Protein AF-A0A9N9MEJ2-F1 (afdb_monomer)

InterPro domains:
  IPR007066 RNA polymerase Rpb1, domain 3 [PF04983] (18-63)
  IPR007083 RNA polymerase Rpb1, domain 4 [PF05000] (92-180)
  IPR015700 DNA-directed RNA polymerase III subunit RPC1 [PTHR48446] (14-188)
  IPR038120 RNA polymerase Rpb1, funnel domain superfam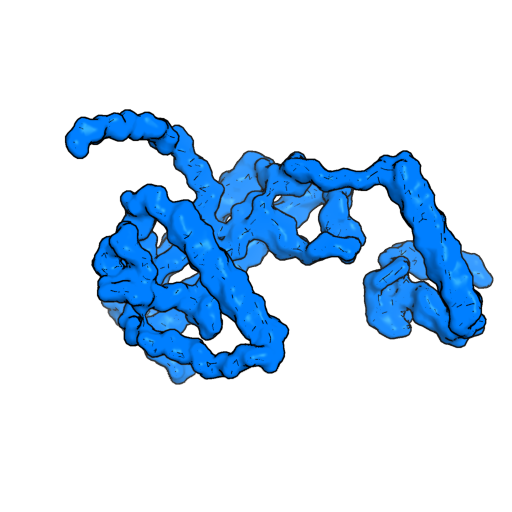ily [G3DSA:1.10.132.30] (62-190)
  IPR042102 RNA polymerase Rpb1, domain 3 superfamily [G3DSA:1.10.274.100] (9-61)

Structure (mmCIF, N/CA/C/O backbone):
data_AF-A0A9N9MEJ2-F1
#
_entry.id   AF-A0A9N9MEJ2-F1
#
loop_
_atom_site.group_PDB
_atom_site.id
_atom_site.type_symbol
_atom_site.label_atom_id
_atom_site.label_alt_id
_atom_site.label_comp_id
_atom_site.label_asym_id
_atom_site.label_entity_id
_atom_site.label_seq_id
_atom_site.pdbx_PDB_ins_code
_atom_site.Cartn_x
_atom_site.Cartn_y
_atom_site.Cartn_z
_atom_site.occupancy
_atom_site.B_iso_or_equiv
_atom_site.auth_seq_id
_atom_site.auth_comp_id
_atom_site.auth_asym_id
_atom_site.auth_atom_id
_atom_site.pdbx_PDB_model_num
ATOM 1 N N . MET A 1 1 ? 14.496 -15.509 -36.475 1.00 42.81 1 MET A N 1
ATOM 2 C CA . MET A 1 1 ? 14.982 -15.070 -35.145 1.00 42.81 1 MET A CA 1
ATOM 3 C C . MET A 1 1 ? 14.396 -13.714 -34.710 1.00 42.81 1 MET A C 1
ATOM 5 O O . MET A 1 1 ? 14.431 -13.419 -33.527 1.00 42.81 1 MET A O 1
ATOM 9 N N . SER A 1 2 ? 13.810 -12.916 -35.620 1.00 53.41 2 SER A N 1
ATOM 10 C CA . SER A 1 2 ? 13.256 -11.574 -35.350 1.00 53.41 2 SER A CA 1
ATOM 11 C C . SER A 1 2 ? 11.825 -11.532 -34.784 1.00 53.41 2 SER A C 1
ATOM 13 O O . SER A 1 2 ? 11.501 -10.578 -34.090 1.00 53.41 2 SER A O 1
ATOM 15 N N . GLY A 1 3 ? 10.979 -12.542 -35.033 1.00 55.47 3 GLY A N 1
ATOM 16 C CA . GLY A 1 3 ? 9.593 -12.560 -34.524 1.00 55.47 3 GLY A CA 1
ATOM 17 C C . GLY A 1 3 ? 9.514 -12.740 -33.006 1.00 55.47 3 GLY A C 1
ATOM 18 O O . GLY A 1 3 ? 8.971 -11.899 -32.305 1.00 55.47 3 GLY A O 1
ATOM 19 N N . TRP A 1 4 ? 10.187 -13.770 -32.487 1.00 59.66 4 TRP A N 1
ATOM 20 C CA . TRP A 1 4 ? 10.151 -14.113 -31.060 1.00 59.66 4 TRP A CA 1
ATOM 21 C C . TRP A 1 4 ? 10.693 -13.006 -30.141 1.00 59.66 4 TRP A C 1
ATOM 23 O O . TRP A 1 4 ? 10.179 -12.805 -29.050 1.00 59.66 4 TRP A O 1
ATOM 33 N N . ILE A 1 5 ? 11.706 -12.254 -30.586 1.00 61.66 5 ILE A N 1
ATOM 34 C CA . ILE A 1 5 ? 12.270 -11.136 -29.815 1.00 61.66 5 ILE A CA 1
ATOM 35 C C . ILE A 1 5 ? 11.277 -9.973 -29.719 1.00 61.66 5 ILE A C 1
ATOM 37 O O . ILE A 1 5 ? 11.103 -9.412 -28.640 1.00 61.66 5 ILE A O 1
ATOM 41 N N . ASN A 1 6 ? 10.610 -9.629 -30.823 1.00 57.12 6 ASN A N 1
ATOM 42 C CA . ASN A 1 6 ? 9.6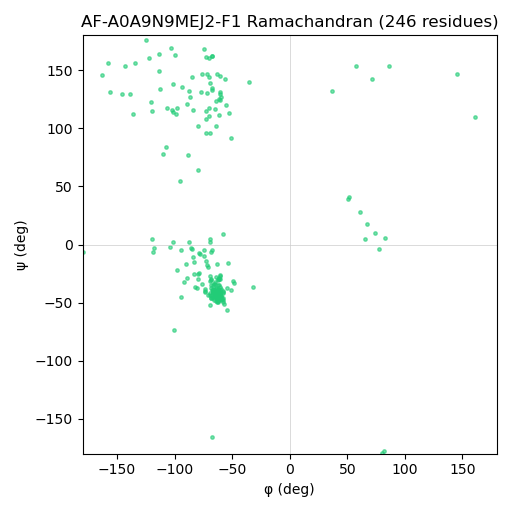28 -8.547 -30.836 1.00 57.12 6 ASN A CA 1
ATOM 43 C C . ASN A 1 6 ? 8.401 -8.897 -29.984 1.00 57.12 6 ASN A C 1
ATOM 45 O O . ASN A 1 6 ? 7.956 -8.063 -29.197 1.00 57.12 6 ASN A O 1
ATOM 49 N N . ASP A 1 7 ? 7.934 -10.145 -30.051 1.00 57.78 7 ASP A N 1
ATOM 50 C CA . ASP A 1 7 ? 6.836 -10.637 -29.212 1.00 57.78 7 ASP A CA 1
ATOM 51 C C . ASP A 1 7 ? 7.225 -10.667 -27.720 1.00 57.78 7 ASP A C 1
ATOM 53 O O . ASP A 1 7 ? 6.411 -10.376 -26.844 1.00 57.78 7 ASP A O 1
ATOM 57 N N . PHE A 1 8 ? 8.496 -10.950 -27.413 1.00 61.81 8 PHE A N 1
ATOM 58 C CA . PHE A 1 8 ? 9.018 -10.968 -26.045 1.00 61.81 8 PHE A CA 1
ATOM 59 C C . PHE A 1 8 ? 9.121 -9.563 -25.428 1.00 61.81 8 PHE A C 1
ATOM 61 O O . PHE A 1 8 ? 8.741 -9.363 -24.272 1.00 61.81 8 PHE A O 1
ATOM 68 N N . PHE A 1 9 ? 9.605 -8.569 -26.183 1.00 61.66 9 PHE A N 1
ATOM 69 C CA . PHE A 1 9 ? 9.626 -7.175 -25.721 1.00 61.66 9 PHE A CA 1
ATOM 70 C C . PHE A 1 9 ? 8.211 -6.592 -25.600 1.00 61.66 9 PHE A C 1
ATOM 72 O O . PHE A 1 9 ? 7.946 -5.854 -24.652 1.00 61.66 9 PHE A O 1
ATOM 79 N N . ALA A 1 10 ? 7.289 -6.976 -26.491 1.00 56.25 10 ALA A N 1
ATOM 80 C CA . ALA A 1 10 ? 5.878 -6.597 -26.408 1.00 56.25 10 ALA A CA 1
ATOM 81 C C . ALA A 1 10 ? 5.180 -7.164 -25.158 1.00 56.25 10 ALA A C 1
ATOM 83 O O . ALA A 1 10 ? 4.266 -6.539 -24.626 1.00 56.25 10 ALA A O 1
ATOM 84 N N . ALA A 1 11 ? 5.642 -8.308 -24.643 1.00 56.56 11 ALA A N 1
ATOM 85 C CA . ALA A 1 11 ? 5.116 -8.906 -23.421 1.00 56.56 11 ALA A CA 1
ATOM 86 C C . ALA A 1 11 ? 5.558 -8.185 -22.128 1.00 56.56 11 ALA A C 1
ATOM 88 O O . ALA A 1 11 ? 5.035 -8.510 -21.069 1.00 56.56 11 ALA A O 1
ATOM 89 N N . GLY A 1 12 ? 6.503 -7.235 -22.157 1.00 55.62 12 GLY A N 1
ATOM 90 C CA . GLY A 1 12 ? 6.836 -6.384 -20.998 1.00 55.62 12 GLY A CA 1
ATOM 91 C C . GLY A 1 12 ? 7.640 -7.038 -19.857 1.00 55.62 12 GLY A C 1
ATOM 92 O O . GLY A 1 12 ? 7.826 -6.424 -18.807 1.00 55.62 12 GLY A O 1
ATOM 93 N N . HIS A 1 13 ? 8.169 -8.253 -20.029 1.00 55.22 13 HIS A N 1
ATOM 94 C CA . HIS A 1 13 ? 8.846 -9.010 -18.960 1.00 55.22 13 HIS A CA 1
ATOM 95 C C . HIS A 1 13 ? 10.379 -8.833 -18.962 1.00 55.22 13 HIS A C 1
ATOM 97 O O . HIS A 1 13 ? 11.144 -9.797 -18.978 1.00 55.22 13 HIS A O 1
ATOM 103 N N . LEU A 1 14 ? 10.865 -7.586 -18.919 1.00 62.72 14 LEU A N 1
ATOM 104 C CA . LEU A 1 14 ? 12.312 -7.299 -18.902 1.00 62.72 14 LEU A CA 1
ATOM 105 C C . LEU A 1 14 ? 13.008 -7.575 -17.556 1.00 62.72 14 LEU A C 1
ATOM 107 O O . LEU A 1 14 ? 14.231 -7.485 -17.467 1.00 62.72 14 LEU A O 1
ATOM 111 N N . GLY A 1 15 ? 12.262 -7.949 -16.514 1.00 55.81 15 GLY A N 1
ATOM 112 C CA . GLY A 1 15 ? 12.864 -8.227 -15.206 1.00 55.81 15 GLY A CA 1
ATOM 113 C C . GLY A 1 15 ? 11.926 -8.654 -14.079 1.00 55.81 15 GLY A C 1
ATOM 114 O O . GLY A 1 15 ? 12.420 -9.043 -13.025 1.00 55.81 15 GLY A O 1
ATOM 115 N N . SER A 1 16 ? 10.605 -8.633 -14.276 1.00 55.72 16 SER A N 1
ATOM 116 C CA . SER A 1 16 ? 9.641 -9.130 -13.288 1.00 55.72 16 SER A CA 1
ATOM 117 C C . SER A 1 16 ? 9.061 -10.463 -13.752 1.00 55.72 16 SER A C 1
ATOM 119 O O . SER A 1 16 ? 8.448 -10.533 -14.813 1.00 55.72 16 SER A O 1
ATOM 121 N N . GLY A 1 17 ? 9.297 -11.530 -12.988 1.00 59.16 17 GLY A N 1
ATOM 122 C CA . GLY A 1 17 ? 8.785 -12.869 -13.282 1.00 59.16 17 GLY A CA 1
ATOM 123 C C . GLY A 1 17 ? 9.748 -13.983 -12.874 1.00 59.16 17 GLY A C 1
ATOM 124 O O . GLY A 1 17 ? 10.968 -13.828 -12.921 1.00 59.16 17 GLY A O 1
ATOM 125 N N . GLY A 1 18 ? 9.187 -15.119 -12.450 1.00 59.75 18 GLY A N 1
ATOM 126 C CA . GLY A 1 18 ? 9.946 -16.320 -12.093 1.00 59.75 18 GLY A CA 1
ATOM 127 C C . GLY A 1 18 ? 10.645 -16.986 -13.288 1.00 59.75 18 GLY A C 1
ATOM 128 O O . GLY A 1 18 ? 10.754 -16.430 -14.379 1.00 59.75 18 GLY A O 1
ATOM 129 N N . LYS A 1 19 ? 11.093 -18.232 -13.084 1.00 55.00 19 LYS A N 1
ATOM 130 C CA . LYS A 1 19 ? 11.990 -18.990 -13.982 1.00 55.00 19 LYS A CA 1
ATOM 131 C C . LYS A 1 19 ? 11.542 -19.115 -15.454 1.00 55.00 19 LYS A C 1
ATOM 133 O O . LYS A 1 19 ? 12.369 -19.479 -16.268 1.00 55.00 19 LYS A O 1
ATOM 138 N N . GLY A 1 20 ? 10.285 -18.847 -15.818 1.00 57.72 20 GLY A N 1
ATOM 139 C CA . GLY A 1 20 ? 9.781 -19.037 -17.189 1.00 57.72 20 GLY A CA 1
ATOM 140 C C . GLY A 1 20 ? 9.730 -17.789 -18.080 1.00 57.72 20 GLY A C 1
ATOM 141 O O . GLY A 1 20 ? 9.715 -17.937 -19.296 1.00 57.72 20 GLY A O 1
ATOM 142 N N . GLY A 1 21 ? 9.703 -16.579 -17.504 1.00 64.25 21 GLY A N 1
ATOM 143 C CA . GLY A 1 21 ? 9.415 -15.337 -18.247 1.00 64.25 21 GLY A CA 1
ATOM 144 C C . GLY A 1 21 ? 10.547 -14.309 -18.274 1.00 64.25 21 GLY A C 1
ATOM 145 O O . GLY A 1 21 ? 10.412 -13.270 -18.905 1.00 64.25 21 GLY A O 1
ATOM 146 N N . ASN A 1 22 ? 11.660 -14.569 -17.585 1.00 76.00 22 ASN A N 1
ATOM 147 C CA . ASN A 1 22 ? 12.771 -13.627 -17.498 1.00 76.00 22 ASN A CA 1
ATOM 148 C C . ASN A 1 22 ? 13.742 -13.804 -18.678 1.00 76.00 22 ASN A C 1
ATOM 150 O O . ASN A 1 22 ? 14.276 -14.895 -18.890 1.00 76.00 22 ASN A O 1
ATOM 154 N N . ILE A 1 23 ? 14.036 -12.718 -19.399 1.00 80.12 23 ILE A N 1
ATOM 155 C CA . ILE A 1 23 ? 14.988 -12.713 -20.520 1.00 80.12 23 ILE A CA 1
ATOM 156 C C . ILE A 1 23 ? 16.370 -13.251 -20.131 1.00 80.12 23 ILE A C 1
ATOM 158 O O . ILE A 1 23 ? 16.990 -13.995 -20.890 1.00 80.12 23 ILE A O 1
ATOM 162 N N . PHE A 1 24 ? 16.836 -12.948 -18.919 1.00 82.62 24 PHE A N 1
ATOM 163 C CA . PHE A 1 24 ? 18.131 -13.413 -18.429 1.00 82.62 24 PHE A CA 1
ATOM 164 C C . PHE A 1 24 ? 18.156 -14.920 -18.201 1.00 82.62 24 PHE A C 1
ATOM 166 O O . PHE A 1 24 ? 19.201 -15.541 -18.375 1.00 82.62 24 PHE A O 1
ATOM 173 N N . TYR A 1 25 ? 17.013 -15.526 -17.868 1.00 83.94 25 TYR A N 1
ATOM 174 C CA . TYR A 1 25 ? 16.919 -16.977 -17.758 1.00 83.94 25 TYR A CA 1
ATOM 175 C C . TYR A 1 25 ? 17.033 -17.650 -19.130 1.00 83.94 25 TYR A C 1
ATOM 177 O O . TYR A 1 25 ? 17.749 -18.640 -19.263 1.00 83.94 25 TYR A O 1
ATOM 185 N N . VAL A 1 26 ? 16.385 -17.096 -20.161 1.00 82.19 26 VAL A N 1
ATOM 186 C CA . VAL A 1 26 ? 16.466 -17.650 -21.522 1.00 82.19 26 VAL A CA 1
ATOM 187 C C . VAL A 1 26 ? 17.884 -17.531 -22.081 1.00 82.19 26 VAL A C 1
ATOM 189 O O . VAL A 1 26 ?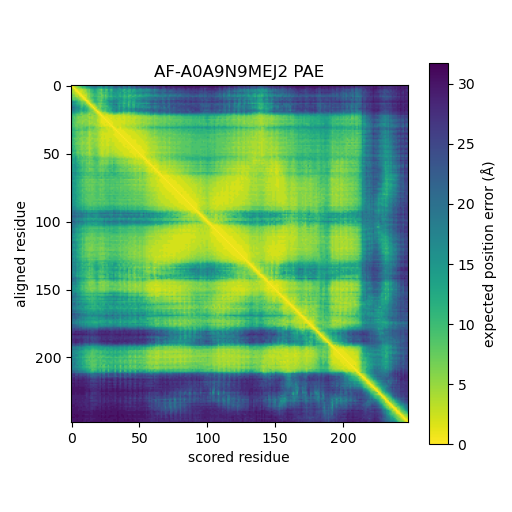 18.420 -18.508 -22.597 1.00 82.19 26 VAL A O 1
ATOM 192 N N . ILE A 1 27 ? 18.536 -16.377 -21.899 1.00 85.25 27 ILE A N 1
ATOM 193 C CA . ILE A 1 27 ? 19.930 -16.183 -22.329 1.00 85.25 27 ILE A CA 1
ATOM 194 C C . ILE A 1 27 ? 20.865 -17.160 -21.601 1.00 85.25 27 ILE A C 1
ATOM 196 O O . ILE A 1 27 ? 21.753 -17.742 -22.227 1.00 85.25 27 ILE A O 1
ATOM 200 N N . LEU A 1 28 ? 20.638 -17.396 -20.305 1.00 87.00 28 LEU A N 1
ATOM 201 C CA . LEU A 1 28 ? 21.423 -18.353 -19.527 1.00 87.00 28 LEU A CA 1
ATOM 202 C C . LEU A 1 28 ? 21.234 -19.794 -20.009 1.00 87.00 28 LEU A C 1
ATOM 204 O O . LEU A 1 28 ? 22.216 -20.532 -20.078 1.00 87.00 28 LEU A O 1
ATOM 208 N N . ARG A 1 29 ? 19.999 -20.182 -20.348 1.00 85.50 29 ARG A N 1
ATOM 209 C CA . ARG A 1 29 ? 19.666 -21.523 -20.846 1.00 85.50 29 ARG A CA 1
ATOM 210 C C . ARG A 1 29 ? 20.258 -21.787 -22.232 1.00 85.50 29 ARG A C 1
ATOM 212 O O . ARG A 1 29 ? 20.825 -22.854 -22.438 1.00 85.50 29 ARG A O 1
ATOM 219 N N . ASP A 1 30 ? 20.136 -20.831 -23.151 1.00 86.69 30 ASP A N 1
ATOM 220 C CA . ASP A 1 30 ? 20.428 -21.057 -24.573 1.00 86.69 30 ASP A CA 1
ATOM 221 C C . ASP A 1 30 ? 21.885 -20.714 -24.944 1.00 86.69 30 ASP A C 1
ATOM 223 O O . ASP A 1 30 ? 22.476 -21.368 -25.801 1.00 86.69 30 ASP A O 1
ATOM 227 N N . PHE A 1 31 ? 22.492 -19.718 -24.284 1.00 86.19 31 PHE A N 1
ATOM 228 C CA . PHE A 1 31 ? 23.836 -19.209 -24.611 1.00 86.19 31 PHE A CA 1
ATOM 229 C C . PHE A 1 31 ? 24.852 -19.357 -23.468 1.00 86.19 31 PHE A C 1
ATOM 231 O O . PHE A 1 31 ? 26.040 -19.088 -23.649 1.00 86.19 31 PHE A O 1
ATOM 238 N N . GLY A 1 32 ? 24.422 -19.795 -22.284 1.00 89.56 32 GLY A N 1
ATOM 239 C CA . GLY A 1 32 ? 25.299 -20.040 -21.142 1.00 89.56 32 GLY A CA 1
ATOM 240 C C . GLY A 1 32 ? 25.700 -18.789 -20.345 1.00 89.56 32 GLY A C 1
ATOM 241 O O . GLY A 1 32 ? 25.293 -17.651 -20.608 1.00 89.56 32 GLY A O 1
ATOM 242 N N . LYS A 1 33 ? 26.515 -19.012 -19.304 1.00 92.25 33 LYS A N 1
ATOM 243 C CA . LYS A 1 33 ? 26.823 -18.011 -18.262 1.00 92.25 33 LYS A CA 1
ATOM 244 C C . LYS A 1 33 ? 27.602 -16.789 -18.766 1.00 92.25 33 LYS A C 1
ATOM 246 O O . LYS A 1 33 ? 27.259 -15.664 -18.420 1.00 92.25 33 LYS A O 1
ATOM 251 N N . GLU A 1 34 ? 28.617 -16.992 -19.606 1.00 91.50 34 GLU A N 1
ATOM 252 C CA . GLU A 1 34 ? 29.535 -15.923 -20.032 1.00 91.50 34 GLU A CA 1
ATOM 253 C C . GLU A 1 34 ? 28.825 -14.874 -20.894 1.00 91.50 34 GLU A C 1
ATOM 255 O O . GLU A 1 34 ? 29.023 -13.666 -20.735 1.00 91.50 34 GLU A O 1
ATOM 260 N N . PHE A 1 35 ? 27.947 -15.332 -21.788 1.00 88.88 35 PHE A N 1
ATOM 261 C CA . PHE A 1 35 ? 27.121 -14.456 -22.613 1.00 88.88 35 PHE A CA 1
ATOM 262 C C . PHE A 1 35 ? 26.075 -13.717 -21.777 1.00 88.88 35 PHE A C 1
ATOM 264 O O . PHE A 1 35 ? 25.864 -12.523 -21.990 1.00 88.88 35 PHE A O 1
ATOM 271 N N . SER A 1 36 ? 25.498 -14.383 -20.774 1.00 88.94 36 SER A N 1
ATOM 272 C CA . SER A 1 36 ? 24.540 -13.774 -19.843 1.00 88.94 36 SER A CA 1
ATOM 273 C C . SER A 1 36 ? 25.159 -12.628 -19.042 1.00 88.94 36 SER A C 1
ATOM 275 O O . SER A 1 36 ? 24.587 -11.541 -18.989 1.00 88.94 36 SER A O 1
ATOM 277 N N . ILE A 1 37 ? 26.364 -12.824 -18.492 1.00 90.88 37 ILE A N 1
ATOM 278 C CA . ILE A 1 37 ? 27.090 -11.786 -17.740 1.00 90.88 37 ILE A CA 1
ATOM 279 C C . ILE A 1 37 ? 27.363 -10.570 -18.634 1.00 90.88 37 ILE A C 1
ATOM 281 O O . ILE A 1 37 ? 27.088 -9.432 -18.246 1.00 90.88 37 ILE A O 1
ATOM 285 N N . LYS A 1 38 ? 27.849 -10.796 -19.863 1.00 92.31 38 LYS A N 1
ATOM 286 C CA . LYS A 1 38 ? 28.103 -9.716 -20.830 1.00 92.31 38 LYS A CA 1
ATOM 287 C C . LYS A 1 38 ? 26.821 -8.972 -21.213 1.00 92.31 38 LYS A C 1
ATOM 289 O O . LYS A 1 38 ? 26.853 -7.747 -21.327 1.00 92.31 38 LYS A O 1
ATOM 294 N N . ALA A 1 39 ? 25.709 -9.682 -21.404 1.00 89.69 39 ALA A N 1
ATOM 295 C CA . ALA A 1 39 ? 24.413 -9.087 -21.725 1.00 89.69 39 ALA A CA 1
ATOM 296 C C . ALA A 1 39 ? 23.874 -8.228 -20.568 1.00 89.69 39 ALA A C 1
ATOM 298 O O . ALA A 1 39 ? 23.520 -7.071 -20.790 1.00 89.69 39 ALA A O 1
ATOM 299 N N . MET A 1 40 ? 23.900 -8.746 -19.333 1.00 89.38 40 MET A N 1
ATOM 300 C CA . MET A 1 40 ? 23.518 -8.002 -18.125 1.00 89.38 40 MET A CA 1
ATOM 301 C C . MET A 1 40 ? 24.356 -6.733 -17.951 1.00 89.38 40 MET A C 1
ATOM 303 O O . MET A 1 40 ? 23.812 -5.659 -17.706 1.00 89.38 40 MET A O 1
ATOM 307 N N . TRP A 1 41 ? 25.676 -6.835 -18.128 1.00 93.19 41 TRP A N 1
ATOM 308 C CA . TRP A 1 41 ? 26.583 -5.698 -17.979 1.00 93.19 41 TRP A CA 1
ATOM 309 C C . TRP A 1 41 ? 26.340 -4.608 -19.028 1.00 93.19 41 TRP A C 1
ATOM 311 O O . TRP A 1 41 ? 26.317 -3.420 -18.704 1.00 93.19 41 TRP A O 1
ATOM 321 N N . ARG A 1 42 ? 26.115 -4.998 -20.290 1.00 92.56 42 ARG A N 1
ATOM 322 C CA . ARG A 1 42 ? 25.772 -4.057 -21.368 1.00 92.56 42 ARG A CA 1
ATOM 323 C C . ARG A 1 42 ? 24.440 -3.366 -21.108 1.00 92.56 42 ARG A C 1
ATOM 325 O O . ARG A 1 42 ? 24.370 -2.150 -21.269 1.00 92.56 42 ARG A O 1
ATOM 332 N N . LEU A 1 43 ? 23.423 -4.115 -20.676 1.00 90.00 43 LEU A N 1
ATOM 333 C CA . LEU A 1 43 ? 22.122 -3.541 -20.349 1.00 90.00 43 LEU A CA 1
ATOM 334 C C . LEU A 1 43 ? 22.240 -2.548 -19.192 1.00 90.00 43 LEU A C 1
ATOM 336 O O . LEU A 1 43 ? 21.790 -1.423 -19.341 1.00 90.00 43 LEU A O 1
ATOM 340 N N . ALA A 1 44 ? 22.914 -2.916 -18.098 1.00 91.06 44 ALA A N 1
ATOM 341 C CA . ALA A 1 44 ? 23.095 -2.038 -16.942 1.00 91.06 44 ALA A CA 1
ATOM 342 C C . ALA A 1 44 ? 23.791 -0.715 -17.308 1.00 91.06 44 ALA A C 1
ATOM 344 O O . ALA A 1 44 ? 23.388 0.355 -16.850 1.00 91.06 44 ALA A O 1
ATOM 345 N N . ARG A 1 45 ? 24.815 -0.764 -18.174 1.00 94.06 45 ARG A N 1
ATOM 346 C CA . ARG A 1 45 ? 25.494 0.445 -18.671 1.00 94.06 45 ARG A CA 1
ATOM 347 C C . ARG A 1 45 ? 24.589 1.293 -19.557 1.00 94.06 45 ARG A C 1
ATOM 349 O O . ARG A 1 45 ? 24.578 2.512 -19.406 1.00 94.06 45 ARG A O 1
ATOM 356 N N . LEU A 1 46 ? 23.835 0.661 -20.457 1.00 93.56 46 LEU A N 1
ATOM 357 C CA . LEU A 1 46 ? 22.885 1.349 -21.327 1.00 93.56 46 LEU A CA 1
ATOM 358 C C . LEU A 1 46 ? 21.787 2.034 -20.507 1.00 93.56 46 LEU A C 1
ATOM 360 O O . LEU A 1 46 ? 21.551 3.224 -20.691 1.00 93.56 46 LEU A O 1
ATOM 364 N N . THR A 1 47 ? 21.162 1.317 -19.570 1.00 89.31 47 THR A N 1
ATOM 365 C CA . THR A 1 47 ? 20.100 1.859 -18.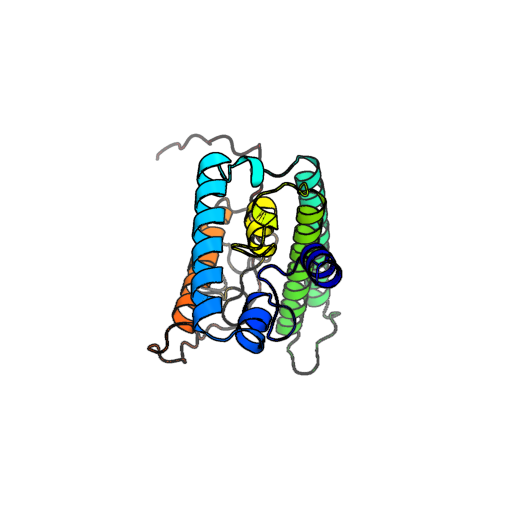713 1.00 89.31 47 THR A CA 1
ATOM 366 C C . THR A 1 47 ? 20.623 2.969 -17.812 1.00 89.31 47 THR A C 1
ATOM 368 O O . THR A 1 47 ? 19.955 3.985 -17.669 1.00 89.31 47 THR A O 1
ATOM 371 N N . SER A 1 48 ? 21.830 2.823 -17.250 1.00 91.69 48 SER A N 1
ATOM 372 C CA . SER A 1 48 ? 22.453 3.878 -16.444 1.00 91.69 48 SER A CA 1
ATOM 373 C C . SER A 1 48 ? 22.727 5.129 -17.277 1.00 91.69 48 SER A C 1
ATOM 375 O O . SER A 1 48 ? 22.404 6.227 -16.838 1.00 91.69 48 SER A O 1
ATOM 377 N N . SER A 1 49 ? 23.286 4.980 -18.483 1.00 94.50 49 SER A N 1
ATOM 378 C CA . SER A 1 49 ? 23.546 6.119 -19.371 1.00 94.50 49 SER A CA 1
ATOM 379 C C . SER A 1 49 ? 22.254 6.791 -19.831 1.00 94.50 49 SER A C 1
ATOM 381 O O .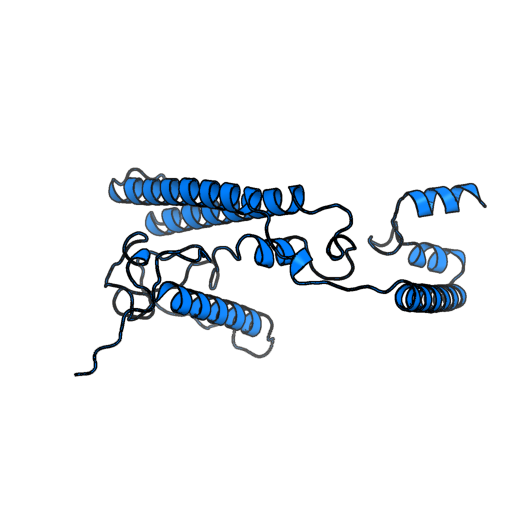 SER A 1 49 ? 22.205 8.014 -19.913 1.00 94.50 49 SER A O 1
ATOM 383 N N . TYR A 1 50 ? 21.211 6.011 -20.120 1.00 92.88 50 TYR A N 1
ATOM 384 C CA . TYR A 1 50 ? 19.899 6.538 -20.481 1.00 92.88 50 TYR A CA 1
ATOM 385 C C . TYR A 1 50 ? 19.285 7.328 -19.322 1.00 92.88 50 TYR A C 1
ATOM 387 O O . TYR A 1 50 ? 18.905 8.478 -19.505 1.00 92.88 50 TYR A O 1
ATOM 395 N N . LEU A 1 51 ? 19.276 6.760 -18.112 1.00 89.69 51 LEU A N 1
ATOM 396 C CA . LEU A 1 51 ? 18.718 7.411 -16.926 1.00 89.69 51 LEU A CA 1
ATOM 397 C C . LEU A 1 51 ? 19.457 8.709 -16.572 1.00 89.69 51 LEU A C 1
ATOM 399 O O . LEU A 1 51 ? 18.821 9.689 -16.195 1.00 89.69 51 LEU A O 1
ATOM 403 N N . MET A 1 52 ? 20.784 8.734 -16.735 1.00 93.31 52 MET A N 1
ATOM 404 C CA . MET A 1 52 ? 21.592 9.943 -16.542 1.00 93.31 52 MET A CA 1
ATOM 405 C C . MET A 1 52 ? 21.243 11.050 -17.544 1.00 93.31 52 MET A C 1
ATOM 407 O O . MET A 1 52 ? 21.244 12.216 -17.167 1.00 93.31 52 MET A O 1
ATOM 411 N N . ASN A 1 53 ? 20.938 10.696 -18.796 1.00 93.94 53 ASN A N 1
ATOM 412 C CA . ASN A 1 53 ? 20.598 11.665 -19.841 1.00 93.94 53 ASN A CA 1
ATOM 413 C C . ASN A 1 53 ? 19.139 12.135 -19.764 1.00 93.94 53 ASN A C 1
ATOM 415 O O . ASN A 1 53 ? 18.857 13.297 -20.036 1.00 93.94 53 ASN A O 1
ATOM 419 N N . SER A 1 54 ? 18.209 11.241 -19.423 1.00 88.81 54 SER A N 1
ATOM 420 C CA . SER A 1 54 ? 16.780 11.559 -19.321 1.00 88.81 54 SER A CA 1
ATOM 421 C C . SER A 1 54 ? 16.420 12.261 -18.012 1.00 88.81 54 SER A C 1
ATOM 423 O O . SER A 1 54 ? 15.487 13.057 -17.996 1.00 88.81 54 SER A O 1
ATOM 425 N N . GLY A 1 55 ? 17.156 11.985 -16.931 1.00 87.00 55 GLY A N 1
ATOM 426 C CA . GLY A 1 55 ? 16.812 12.434 -15.587 1.00 87.00 55 GLY A CA 1
ATOM 427 C C . GLY A 1 55 ? 15.600 11.684 -15.023 1.00 87.00 55 GLY A C 1
ATOM 428 O O . GLY A 1 55 ? 14.648 11.357 -15.728 1.00 87.00 55 GLY A O 1
ATOM 429 N N . PHE A 1 56 ? 15.631 11.385 -13.727 1.00 84.88 56 PHE A N 1
ATOM 430 C CA . PHE A 1 56 ? 14.500 10.794 -13.017 1.00 84.88 56 PHE A CA 1
ATOM 431 C C . PHE A 1 56 ? 14.468 11.333 -11.594 1.00 84.88 56 PHE A C 1
ATOM 433 O O . PHE A 1 56 ? 15.482 11.333 -10.897 1.00 84.88 56 PHE A O 1
ATOM 440 N N . SER A 1 57 ? 13.302 11.813 -11.184 1.00 86.12 57 SER A N 1
ATOM 441 C CA . SER A 1 57 ? 13.072 12.452 -9.896 1.00 86.12 57 SER A CA 1
ATOM 442 C C . SER A 1 57 ? 11.689 12.064 -9.389 1.00 86.12 57 SER A C 1
ATOM 444 O O . SER A 1 57 ? 10.801 11.744 -10.182 1.00 86.12 57 SER A O 1
ATOM 446 N N . ILE A 1 58 ? 11.534 12.081 -8.068 1.00 85.25 58 ILE A N 1
ATOM 447 C CA . ILE A 1 58 ? 10.243 11.996 -7.394 1.00 85.25 58 ILE A CA 1
ATOM 448 C C . ILE A 1 58 ? 10.109 13.266 -6.564 1.00 85.25 58 ILE A C 1
ATOM 450 O O . ILE A 1 58 ? 10.982 13.574 -5.746 1.00 85.25 58 ILE A O 1
ATOM 454 N N . GLY A 1 59 ? 9.043 14.016 -6.810 1.00 85.56 59 GLY A N 1
ATOM 455 C CA . GLY A 1 59 ? 8.735 15.255 -6.111 1.00 85.56 59 GLY A CA 1
ATOM 456 C C . GLY A 1 59 ? 7.636 15.076 -5.071 1.00 85.56 59 GLY A C 1
ATOM 457 O O . GLY A 1 59 ? 6.917 14.082 -5.051 1.00 85.56 59 GLY A O 1
ATOM 458 N N . ILE A 1 60 ? 7.445 16.100 -4.236 1.00 86.56 60 ILE A N 1
ATOM 459 C CA . ILE A 1 60 ? 6.284 16.169 -3.336 1.00 86.56 60 ILE A CA 1
ATOM 460 C C . ILE A 1 60 ? 4.957 16.170 -4.114 1.00 86.56 60 ILE A C 1
ATOM 462 O O . ILE A 1 60 ? 3.964 15.629 -3.639 1.00 86.56 60 ILE A O 1
ATOM 466 N N . GLY A 1 61 ? 4.958 16.712 -5.339 1.00 84.38 61 GLY A N 1
ATOM 467 C CA . GLY A 1 61 ? 3.795 16.720 -6.229 1.00 84.38 61 GLY A CA 1
ATOM 468 C C . GLY A 1 61 ? 3.311 15.322 -6.624 1.00 84.38 61 GLY A C 1
ATOM 469 O O . GLY A 1 61 ? 2.112 15.139 -6.786 1.00 84.38 61 GLY A O 1
ATOM 470 N N . ASP A 1 62 ? 4.201 14.324 -6.674 1.00 83.75 62 ASP A N 1
ATOM 471 C CA . ASP A 1 62 ? 3.833 12.931 -6.984 1.00 83.75 62 ASP A CA 1
ATOM 472 C C . ASP A 1 62 ? 3.082 12.251 -5.822 1.00 83.75 62 ASP A C 1
ATOM 474 O O . ASP A 1 62 ? 2.492 11.183 -5.984 1.00 83.75 62 ASP A O 1
ATOM 478 N N . VAL A 1 63 ? 3.121 12.867 -4.635 1.00 83.81 63 VAL A N 1
ATOM 479 C CA . VAL A 1 63 ? 2.545 12.359 -3.380 1.00 83.81 63 VAL A CA 1
ATOM 480 C C . VAL A 1 63 ? 1.483 13.318 -2.821 1.00 83.81 63 VAL A C 1
ATOM 482 O O . VAL A 1 63 ? 0.959 13.122 -1.727 1.00 83.81 63 VAL A O 1
ATOM 485 N N . THR A 1 64 ? 1.149 14.383 -3.546 1.00 86.56 64 THR A N 1
ATOM 486 C CA . THR A 1 64 ? 0.136 15.340 -3.096 1.00 86.56 64 THR A CA 1
ATOM 487 C C . THR A 1 64 ? -1.240 14.881 -3.591 1.00 86.56 64 THR A C 1
ATOM 489 O O . THR A 1 64 ? -1.415 14.731 -4.800 1.00 86.56 64 THR A O 1
ATOM 492 N N . PRO A 1 65 ? -2.222 14.637 -2.701 1.00 85.06 65 PRO A N 1
ATOM 493 C CA . PRO A 1 65 ? -3.559 14.220 -3.113 1.00 85.06 65 PRO A CA 1
ATOM 494 C C . PRO A 1 65 ? -4.312 15.362 -3.806 1.00 85.06 65 PRO A C 1
ATOM 496 O O . PRO A 1 65 ? -4.217 16.517 -3.388 1.00 85.06 65 PRO A O 1
ATOM 499 N N . GLY A 1 66 ? -5.116 15.037 -4.821 1.00 87.38 66 GLY A N 1
ATOM 500 C CA . GLY A 1 66 ? -6.080 15.977 -5.389 1.00 87.38 66 GLY A CA 1
ATOM 501 C C . GLY A 1 66 ? -7.246 16.253 -4.433 1.00 87.38 66 GLY A C 1
ATOM 502 O O . GLY A 1 66 ? -7.540 15.473 -3.524 1.00 87.38 66 GLY A O 1
ATOM 503 N N . GLU A 1 67 ? -7.955 17.365 -4.641 1.00 89.12 67 GLU A N 1
ATOM 504 C CA . GLU A 1 67 ? -9.096 17.745 -3.790 1.00 89.12 67 GLU A CA 1
ATOM 505 C C . GLU A 1 67 ? -10.225 16.703 -3.814 1.00 89.12 67 GLU A C 1
ATOM 507 O O . GLU A 1 67 ? -10.857 16.434 -2.788 1.00 89.12 67 GLU A O 1
ATOM 512 N N . GLU A 1 68 ? -10.466 16.084 -4.971 1.00 88.88 68 GLU A N 1
ATOM 513 C CA . GLU A 1 68 ? -11.478 15.037 -5.124 1.00 88.88 68 GLU A CA 1
ATOM 514 C C . GLU A 1 68 ? -11.114 13.777 -4.327 1.00 88.88 68 GLU A C 1
ATOM 516 O O . GLU A 1 68 ? -11.982 13.210 -3.651 1.00 88.88 68 GLU A O 1
ATOM 521 N N . LEU A 1 69 ? -9.829 13.396 -4.293 1.00 87.88 69 LEU A N 1
ATOM 522 C CA . LEU A 1 69 ? -9.349 12.309 -3.440 1.00 87.88 69 LEU A CA 1
ATOM 523 C C . LEU A 1 69 ? -9.622 12.594 -1.970 1.00 87.88 69 LEU A C 1
ATOM 525 O O . LEU A 1 69 ? -10.092 11.718 -1.244 1.00 87.88 69 LEU A O 1
ATOM 529 N N . VAL A 1 70 ? -9.337 13.821 -1.527 1.00 88.88 70 VAL A N 1
ATOM 530 C CA . VAL A 1 70 ? -9.521 14.236 -0.133 1.00 88.88 70 VAL A CA 1
ATOM 531 C C . VAL A 1 70 ? -10.998 14.173 0.253 1.00 88.88 70 VAL A C 1
ATOM 533 O O . VAL A 1 70 ? -11.333 13.598 1.292 1.00 88.88 70 VAL A O 1
ATOM 536 N N . LYS A 1 71 ? -11.901 14.677 -0.599 1.00 90.81 71 LYS A N 1
ATOM 537 C CA . LYS A 1 71 ? -13.355 14.582 -0.379 1.00 90.81 71 LYS A CA 1
ATOM 538 C C . LYS A 1 71 ? -13.810 13.127 -0.298 1.00 90.81 71 LYS A C 1
ATOM 540 O O . LYS A 1 71 ? -14.509 12.748 0.645 1.00 90.81 71 LYS A O 1
ATOM 545 N N . ARG A 1 72 ? -13.374 12.290 -1.244 1.00 89.12 72 ARG A N 1
ATOM 546 C CA . ARG A 1 72 ? -13.726 10.865 -1.286 1.00 89.12 72 ARG A CA 1
ATOM 547 C C . ARG A 1 72 ? -13.188 10.107 -0.074 1.00 89.12 72 ARG A C 1
ATOM 549 O O . ARG A 1 72 ? -13.918 9.309 0.513 1.00 89.12 72 ARG A O 1
ATOM 556 N N . LYS A 1 73 ? -11.953 10.392 0.346 1.00 87.19 73 LYS A N 1
ATOM 557 C CA . LYS A 1 73 ? -11.346 9.866 1.575 1.00 87.19 73 LYS A CA 1
ATOM 558 C C . LYS A 1 73 ? -12.193 10.227 2.793 1.00 87.19 73 LYS A C 1
ATOM 560 O O . LYS A 1 73 ? -12.535 9.346 3.574 1.00 87.19 73 LYS A O 1
ATOM 565 N N . ASN A 1 74 ? -12.554 11.499 2.949 1.00 87.25 74 ASN A N 1
ATOM 566 C CA . ASN A 1 74 ? -13.324 11.966 4.104 1.00 87.25 74 ASN A CA 1
ATOM 567 C C . ASN A 1 74 ? -14.726 11.336 4.151 1.00 87.25 74 ASN A C 1
ATOM 569 O O . ASN A 1 74 ? -15.193 10.952 5.225 1.00 87.25 74 ASN A O 1
ATOM 573 N N . ALA A 1 75 ? -15.370 11.144 2.995 1.00 90.81 75 ALA A N 1
ATOM 574 C CA . ALA A 1 75 ? -16.636 10.420 2.904 1.00 90.81 75 ALA A CA 1
ATOM 575 C C . ALA A 1 75 ? -16.493 8.944 3.329 1.00 90.81 75 ALA A C 1
ATOM 577 O O . ALA A 1 75 ? -17.287 8.460 4.135 1.00 90.81 75 ALA A O 1
ATOM 578 N N . LEU A 1 76 ? -15.451 8.250 2.850 1.00 88.44 76 LEU A N 1
ATOM 579 C CA . LEU A 1 76 ? -15.155 6.861 3.229 1.00 88.44 76 LEU A CA 1
ATOM 580 C C . LEU A 1 76 ? -14.875 6.713 4.730 1.00 88.44 76 LEU A C 1
ATOM 582 O O . LEU A 1 76 ? -15.372 5.779 5.358 1.00 88.44 76 LEU A O 1
ATOM 586 N N . LEU A 1 77 ? -14.102 7.634 5.310 1.00 84.50 77 LEU A N 1
ATOM 587 C CA . LEU A 1 77 ? -13.811 7.640 6.744 1.00 84.50 77 LEU A CA 1
ATOM 588 C C . LEU A 1 77 ? -15.080 7.872 7.566 1.00 84.50 77 LEU A C 1
ATOM 590 O O . LEU A 1 77 ? -15.307 7.168 8.547 1.00 84.50 77 LEU A O 1
ATOM 594 N N . THR A 1 78 ? -15.928 8.814 7.152 1.00 86.75 78 THR A N 1
ATOM 595 C CA . THR A 1 78 ? -17.182 9.121 7.854 1.00 86.75 78 THR A CA 1
ATOM 596 C C . THR A 1 78 ? -18.126 7.915 7.875 1.00 86.75 78 THR A C 1
ATOM 598 O O . THR A 1 78 ? -18.598 7.543 8.949 1.00 86.75 78 THR A O 1
ATOM 601 N N . ASP A 1 79 ? -18.343 7.255 6.731 1.00 89.38 79 ASP A N 1
ATOM 602 C CA . ASP A 1 79 ? -19.139 6.015 6.641 1.00 89.38 79 ASP A CA 1
ATOM 603 C C . ASP A 1 79 ? -18.536 4.892 7.505 1.00 89.38 79 ASP A C 1
ATOM 605 O O . ASP A 1 79 ? -19.224 4.225 8.281 1.00 89.38 79 ASP A O 1
ATOM 609 N N . GLY A 1 80 ? -17.215 4.728 7.436 1.00 86.25 80 GLY A N 1
ATOM 610 C CA . GLY A 1 80 ? -16.487 3.738 8.217 1.00 86.25 80 GLY A CA 1
ATOM 611 C C . GLY A 1 80 ? -16.624 3.916 9.730 1.00 86.25 80 GLY A C 1
ATOM 612 O O . GLY A 1 80 ? -16.876 2.952 10.460 1.00 86.25 80 GLY A O 1
ATOM 613 N N . TYR A 1 81 ? -16.503 5.154 10.214 1.00 83.38 81 TYR A N 1
ATOM 614 C CA . TYR A 1 81 ? -16.690 5.473 11.628 1.00 83.38 81 TYR A CA 1
ATOM 615 C C . TYR A 1 81 ? -18.130 5.241 12.087 1.00 83.38 81 TYR A C 1
ATOM 617 O O . TYR A 1 81 ? -18.324 4.696 13.174 1.00 83.38 81 TYR A O 1
ATOM 625 N N . GLN A 1 82 ? -19.127 5.578 11.263 1.00 87.12 82 GLN A N 1
ATOM 626 C CA . GLN A 1 82 ? -20.536 5.315 11.576 1.00 87.12 82 GLN A CA 1
ATOM 627 C C . GLN A 1 82 ? -20.812 3.814 11.738 1.00 87.12 82 GLN A C 1
ATOM 629 O O . GLN A 1 82 ? -21.460 3.405 12.702 1.00 87.12 82 GLN A O 1
ATOM 634 N N . LYS A 1 83 ? -20.257 2.967 10.864 1.00 87.75 83 LYS A N 1
ATOM 635 C CA . LYS A 1 83 ? -20.370 1.503 10.996 1.00 87.75 83 LYS A CA 1
ATOM 636 C C . LYS A 1 83 ? -19.695 0.975 12.255 1.00 87.75 83 LYS A C 1
ATOM 638 O O . LYS A 1 83 ? -20.257 0.131 12.947 1.00 87.75 83 LYS A O 1
ATOM 643 N N . CYS A 1 84 ? -18.508 1.485 12.582 1.00 84.88 84 CYS A N 1
ATOM 644 C CA . CYS A 1 84 ? -17.810 1.095 13.806 1.00 84.88 84 CYS A CA 1
ATOM 645 C C . CYS A 1 84 ? -18.618 1.470 15.060 1.00 84.88 84 CYS A C 1
ATOM 647 O O . CYS A 1 84 ? -18.725 0.660 15.979 1.00 84.88 84 CYS A O 1
ATOM 649 N N . GLN A 1 85 ? -19.228 2.659 15.083 1.00 84.75 85 GLN A N 1
ATOM 650 C CA . GLN A 1 85 ? -20.133 3.078 16.158 1.00 84.75 85 GLN A CA 1
ATOM 651 C C . GLN A 1 85 ? -21.366 2.173 16.252 1.00 84.75 85 GLN A C 1
ATOM 653 O O . GLN A 1 85 ? -21.779 1.811 17.355 1.00 84.75 85 GLN A O 1
ATOM 658 N N . GLU A 1 86 ? -21.924 1.754 15.117 1.00 88.38 86 GLU A N 1
ATOM 659 C CA . GLU A 1 86 ? -23.047 0.821 15.097 1.00 88.38 86 GLU A CA 1
ATOM 660 C C . GLU A 1 86 ? -22.673 -0.544 15.690 1.00 88.38 86 GLU A C 1
ATOM 662 O O . GLU A 1 86 ? -23.417 -1.068 16.519 1.00 88.38 86 GLU A O 1
ATOM 667 N N . TYR A 1 87 ? -21.501 -1.094 15.356 1.00 86.25 87 TYR A N 1
ATOM 668 C CA . TYR A 1 87 ? -21.026 -2.343 15.962 1.00 86.25 87 TYR A CA 1
ATOM 669 C C . TYR A 1 87 ? -20.827 -2.216 17.476 1.00 86.25 87 TYR A C 1
ATOM 671 O O . TYR A 1 87 ? -21.236 -3.104 18.222 1.00 86.25 87 TYR A O 1
ATOM 679 N N . ILE A 1 88 ? -20.278 -1.093 17.948 1.00 85.06 88 ILE A N 1
ATOM 680 C CA . ILE A 1 88 ? -20.147 -0.814 19.387 1.00 85.06 88 ILE A CA 1
ATOM 681 C C . ILE A 1 88 ? -21.532 -0.783 20.053 1.00 85.06 88 ILE A C 1
ATOM 683 O O . ILE A 1 88 ? -21.737 -1.394 21.104 1.00 85.06 88 ILE A O 1
ATOM 687 N N . ARG A 1 89 ? -22.516 -0.133 19.419 1.00 86.88 89 ARG A N 1
ATOM 688 C CA . ARG A 1 89 ? -23.898 -0.071 19.914 1.00 86.88 89 ARG A CA 1
ATOM 689 C C . ARG A 1 89 ? -24.559 -1.452 19.961 1.00 86.88 89 ARG A C 1
ATOM 691 O O . ARG A 1 89 ? -25.270 -1.753 20.918 1.00 86.88 89 ARG A O 1
ATOM 698 N N . GLN A 1 90 ? -24.325 -2.298 18.960 1.00 87.19 90 GLN A N 1
ATOM 699 C CA . GLN A 1 90 ? -24.854 -3.665 18.913 1.00 87.19 90 GLN A CA 1
ATOM 700 C C . GLN A 1 90 ? -24.257 -4.558 20.003 1.00 87.19 90 GLN A C 1
ATOM 702 O O . GLN A 1 90 ? -24.996 -5.333 20.616 1.00 87.19 90 GLN A O 1
ATOM 707 N N . THR A 1 91 ? -22.963 -4.410 20.296 1.00 83.44 91 THR A N 1
ATOM 708 C CA . THR A 1 91 ? -22.310 -5.098 21.419 1.00 83.44 91 THR A CA 1
ATOM 709 C C . THR A 1 91 ? -22.880 -4.644 22.755 1.00 83.44 91 THR A C 1
ATOM 711 O O . THR A 1 91 ? -23.223 -5.485 23.580 1.00 83.44 91 THR A O 1
ATOM 714 N N . ALA A 1 92 ? -23.085 -3.335 22.944 1.00 83.56 92 ALA A N 1
ATOM 715 C CA . ALA A 1 92 ? -23.704 -2.800 24.159 1.00 83.56 92 ALA A CA 1
ATOM 716 C C . ALA A 1 92 ? -25.143 -3.313 24.372 1.00 83.56 92 ALA A C 1
ATOM 718 O O . ALA A 1 92 ? -25.589 -3.461 25.506 1.00 83.56 92 ALA A O 1
ATOM 719 N N . GLN A 1 93 ? -25.866 -3.616 23.288 1.00 88.00 93 GLN A N 1
ATOM 720 C CA . GLN A 1 93 ? -27.198 -4.234 23.326 1.00 88.00 93 GLN A CA 1
ATOM 721 C C . GLN A 1 93 ? -27.167 -5.772 23.412 1.00 88.00 93 GLN A C 1
ATOM 723 O O . GLN A 1 93 ? -28.231 -6.387 23.453 1.00 88.00 93 GLN A O 1
ATOM 728 N N . GLY A 1 94 ? -25.987 -6.402 23.387 1.00 82.06 94 GLY A N 1
ATOM 729 C CA . GLY A 1 94 ? -25.831 -7.861 23.392 1.00 82.06 94 GLY A CA 1
ATOM 730 C C . GLY A 1 94 ? -26.338 -8.566 22.127 1.00 82.06 94 GLY A C 1
ATOM 731 O O . GLY A 1 94 ? -26.590 -9.766 22.160 1.00 82.06 94 GLY A O 1
ATOM 732 N N . LYS A 1 95 ? -26.523 -7.840 21.015 1.00 84.12 95 LYS A N 1
ATOM 733 C CA . LYS A 1 95 ? -27.083 -8.371 19.754 1.00 84.12 95 LYS A CA 1
ATOM 734 C C . LYS A 1 95 ? -26.023 -8.829 18.749 1.00 84.12 95 LYS A C 1
ATOM 736 O O . LYS A 1 95 ? -26.378 -9.335 17.684 1.00 84.12 95 LYS A O 1
ATOM 741 N N . LEU A 1 96 ? -24.742 -8.617 19.047 1.00 80.38 96 LEU A N 1
ATOM 742 C CA . LEU A 1 96 ? -23.653 -8.964 18.140 1.00 80.38 96 LEU A CA 1
ATOM 743 C C . LEU A 1 96 ? -23.477 -10.489 18.064 1.00 80.38 96 LEU A C 1
ATOM 745 O O . LEU A 1 96 ? -23.380 -11.164 19.086 1.00 80.38 96 LEU A O 1
ATOM 749 N N . GLN A 1 97 ? -23.408 -11.026 16.846 1.00 78.50 97 GLN A N 1
ATOM 750 C CA . GLN A 1 97 ? -23.141 -12.446 16.618 1.00 78.50 97 GLN A CA 1
ATOM 751 C C . GLN A 1 97 ? -21.672 -12.756 16.920 1.00 78.50 97 GLN A C 1
ATOM 753 O O . GLN A 1 97 ? -20.778 -12.262 16.231 1.00 78.50 97 GLN A O 1
ATOM 758 N N . CYS A 1 98 ? -21.427 -13.572 17.946 1.00 79.62 98 CYS A N 1
ATOM 759 C CA . CYS A 1 98 ? -20.084 -14.008 18.318 1.00 79.62 98 CYS A CA 1
ATOM 760 C C . CYS A 1 98 ? -19.503 -14.962 17.267 1.00 79.62 98 CYS A C 1
ATOM 762 O O . CYS A 1 98 ? -20.190 -15.864 16.783 1.00 79.62 98 CYS A O 1
ATOM 764 N N . GLN A 1 99 ? -18.220 -14.802 16.945 1.00 81.12 99 GLN A N 1
ATOM 765 C CA . GLN A 1 99 ? -17.505 -15.787 16.136 1.00 81.12 99 GLN A CA 1
ATOM 766 C C . GLN A 1 99 ? -17.252 -17.061 16.960 1.00 81.12 99 GLN A C 1
ATOM 768 O O . GLN A 1 99 ? -17.056 -16.980 18.177 1.00 81.12 99 GLN A O 1
ATOM 773 N N . PRO A 1 100 ? -17.260 -18.251 16.331 1.00 79.81 100 PRO A N 1
ATOM 774 C CA . PRO A 1 100 ? -17.079 -19.508 17.047 1.00 79.81 100 PRO A CA 1
ATOM 775 C C . PRO A 1 100 ? -15.710 -19.544 17.736 1.00 79.81 100 PRO A C 1
ATOM 777 O O . PRO A 1 100 ? -14.679 -19.370 17.093 1.00 79.81 100 PRO A O 1
ATOM 780 N N . GLY A 1 101 ? -15.707 -19.784 19.049 1.00 80.69 101 GLY A N 1
ATOM 781 C CA . GLY A 1 101 ? -14.482 -19.866 19.850 1.00 80.69 101 GLY A CA 1
ATOM 782 C C . GLY A 1 101 ? -13.903 -18.522 20.311 1.00 80.69 101 GLY A C 1
ATOM 783 O O . GLY A 1 101 ? -12.842 -18.524 20.929 1.00 80.69 101 GLY A O 1
ATOM 784 N N . CYS A 1 102 ? -14.584 -17.398 20.062 1.00 79.69 102 CYS A N 1
ATOM 785 C CA . CYS A 1 102 ? -14.176 -16.073 20.535 1.00 79.69 102 CYS A CA 1
ATOM 786 C C . CYS A 1 102 ? -15.165 -15.505 21.559 1.00 79.69 102 CYS A C 1
ATOM 788 O O . CYS A 1 102 ? -16.371 -15.754 21.494 1.00 79.69 102 CYS A O 1
ATOM 790 N N . SER A 1 103 ? -14.660 -14.689 22.486 1.00 85.12 103 SER A N 1
ATOM 791 C CA . SER A 1 103 ? -15.519 -13.866 23.345 1.00 85.12 103 SER A CA 1
ATOM 792 C C . SER A 1 103 ? -16.249 -12.780 22.534 1.00 85.12 103 SER A C 1
ATOM 794 O O . SER A 1 103 ? -15.857 -12.445 21.410 1.00 85.12 103 SER A O 1
ATOM 796 N N . ALA A 1 104 ? -17.320 -12.209 23.096 1.00 81.25 104 ALA A N 1
ATOM 797 C CA . ALA A 1 104 ? -18.065 -11.122 22.451 1.00 81.25 104 ALA A CA 1
ATOM 798 C C . ALA A 1 104 ? -17.174 -9.892 22.180 1.00 81.25 104 ALA A C 1
ATOM 800 O O . ALA A 1 104 ? -17.260 -9.281 21.116 1.00 81.25 104 ALA A O 1
ATOM 801 N N . GLU A 1 105 ? -16.263 -9.584 23.107 1.00 77.81 105 GLU A N 1
ATOM 802 C CA . GLU A 1 105 ? -15.300 -8.480 23.001 1.00 77.81 105 GLU A CA 1
ATOM 803 C C . GLU A 1 105 ? -14.251 -8.739 21.910 1.00 77.81 105 GLU A C 1
ATOM 805 O O . GLU A 1 105 ? -13.990 -7.879 21.069 1.00 77.81 105 GLU A O 1
ATOM 810 N N . GLU A 1 106 ? -13.680 -9.946 21.864 1.00 81.69 106 GLU A N 1
ATOM 811 C CA . GLU A 1 106 ? -12.725 -10.321 20.814 1.00 81.69 106 GLU A CA 1
ATOM 812 C C . GLU A 1 106 ? -13.383 -10.354 19.433 1.00 81.69 106 GLU A C 1
ATOM 814 O O . GLU A 1 106 ? -12.756 -9.983 18.440 1.00 81.69 106 GLU A O 1
ATOM 819 N N . THR A 1 107 ? -14.659 -10.743 19.369 1.00 85.00 107 THR A N 1
ATOM 820 C CA . THR A 1 107 ? -15.432 -10.697 18.127 1.00 85.00 107 THR A CA 1
ATOM 821 C C . THR A 1 107 ? -15.627 -9.258 17.648 1.00 85.00 107 THR A C 1
ATOM 823 O O . THR A 1 107 ? -15.425 -8.985 16.464 1.00 85.00 107 THR A O 1
ATOM 826 N N . LEU A 1 108 ? -15.974 -8.329 18.547 1.00 84.25 108 LEU A N 1
ATOM 827 C CA . LEU A 1 108 ? -16.102 -6.909 18.213 1.00 84.25 108 LEU A CA 1
ATOM 828 C C . LEU A 1 108 ? -14.786 -6.351 17.653 1.00 84.25 108 LEU A C 1
ATOM 830 O O . LEU A 1 108 ? -14.788 -5.718 16.597 1.00 84.25 108 LEU A O 1
ATOM 834 N N . GLU A 1 109 ? -13.659 -6.621 18.316 1.00 80.50 109 GLU A N 1
ATOM 835 C CA . GLU A 1 109 ? -12.347 -6.153 17.852 1.00 80.50 109 GLU A CA 1
ATOM 836 C C . GLU A 1 109 ? -11.972 -6.738 16.487 1.00 80.50 109 GLU A C 1
ATOM 838 O O . GLU A 1 109 ? -11.474 -6.013 15.625 1.00 80.50 109 GLU A O 1
ATOM 843 N N . ALA A 1 110 ? -12.253 -8.022 16.247 1.00 84.06 110 ALA A N 1
ATOM 844 C CA . ALA A 1 110 ? -12.006 -8.650 14.952 1.00 84.06 110 ALA A CA 1
ATOM 845 C C . ALA A 1 110 ? -12.842 -8.009 13.828 1.00 84.06 110 ALA A C 1
ATOM 847 O O . ALA A 1 110 ? -12.331 -7.780 12.729 1.00 84.06 110 ALA A O 1
ATOM 848 N N . ILE A 1 111 ? -14.111 -7.686 14.100 1.00 87.06 111 ILE A N 1
ATOM 849 C CA . ILE A 1 111 ? -15.004 -7.027 13.136 1.00 87.06 111 ILE A CA 1
ATOM 850 C C . ILE A 1 111 ? -14.528 -5.602 12.840 1.00 87.06 111 ILE A C 1
ATOM 852 O O . ILE A 1 111 ? -14.423 -5.232 11.670 1.00 87.06 111 ILE A O 1
ATOM 856 N N . ILE A 1 112 ? -14.179 -4.821 13.867 1.00 85.56 112 ILE A N 1
ATOM 857 C CA . ILE A 1 112 ? -13.663 -3.455 13.691 1.00 85.56 112 ILE A CA 1
ATOM 858 C C . ILE A 1 112 ? -12.351 -3.477 12.900 1.00 85.56 112 ILE A C 1
ATOM 860 O O . ILE A 1 112 ? -12.196 -2.722 11.944 1.00 85.56 112 ILE A O 1
ATOM 864 N N . LEU A 1 113 ? -11.413 -4.364 13.244 1.00 83.50 113 LEU A N 1
ATOM 865 C CA . LEU A 1 113 ? -10.151 -4.518 12.514 1.00 83.50 113 LEU A CA 1
ATOM 866 C C . LEU A 1 113 ? -10.371 -4.845 11.035 1.00 83.50 113 LEU A C 1
ATOM 868 O O . LEU A 1 113 ? -9.685 -4.295 10.168 1.00 83.50 113 LEU A O 1
ATOM 872 N N . LYS A 1 114 ? -11.338 -5.719 10.745 1.00 87.38 114 LYS A N 1
ATOM 873 C CA . LYS A 1 114 ? -11.715 -6.063 9.376 1.00 87.38 114 LYS A CA 1
ATOM 874 C C . LYS A 1 114 ? -12.288 -4.854 8.636 1.00 87.38 114 LYS A C 1
ATOM 876 O O . LYS A 1 114 ? -11.825 -4.566 7.537 1.00 87.38 114 LYS A O 1
ATOM 881 N N . GLU A 1 115 ? -13.229 -4.125 9.233 1.00 88.06 115 GLU A N 1
ATOM 882 C CA . GLU A 1 115 ? -13.835 -2.945 8.600 1.00 88.06 115 GLU A CA 1
ATOM 883 C C . GLU A 1 115 ? -12.791 -1.849 8.331 1.00 88.06 115 GLU A C 1
ATOM 885 O O . GLU A 1 115 ? -12.719 -1.318 7.226 1.00 88.06 115 GLU A O 1
ATOM 890 N N . LEU A 1 116 ? -11.902 -1.573 9.293 1.00 85.69 116 LEU A N 1
ATOM 891 C CA . LEU A 1 116 ? -10.802 -0.615 9.127 1.00 85.69 116 LEU A CA 1
ATOM 892 C C . LEU A 1 116 ? -9.822 -1.027 8.019 1.00 85.69 116 LEU A C 1
ATOM 894 O O . LEU A 1 116 ? -9.309 -0.170 7.296 1.00 85.69 116 LEU A O 1
ATOM 898 N N . SER A 1 117 ? -9.585 -2.330 7.853 1.00 87.75 117 SER A N 1
ATOM 899 C CA . SER A 1 117 ? -8.760 -2.854 6.758 1.00 87.75 117 SER A CA 1
ATOM 900 C C . SER A 1 117 ? -9.435 -2.655 5.397 1.00 87.75 117 SER A C 1
ATOM 902 O O . SER A 1 117 ? -8.771 -2.260 4.442 1.00 87.75 117 SER A O 1
ATOM 904 N N . VAL A 1 118 ? -10.757 -2.844 5.318 1.00 89.94 118 VAL A N 1
ATOM 905 C CA . VAL A 1 118 ? -11.546 -2.602 4.097 1.00 89.94 118 VAL A CA 1
ATOM 906 C C . VAL A 1 118 ? -11.568 -1.118 3.730 1.00 89.94 118 VAL A C 1
ATOM 908 O O . VAL A 1 118 ? -11.438 -0.774 2.557 1.00 89.94 118 VAL A O 1
ATOM 911 N N . ILE A 1 119 ? -11.711 -0.222 4.711 1.00 88.31 119 ILE A N 1
ATOM 912 C CA . ILE A 1 119 ? -11.677 1.231 4.477 1.00 88.31 119 ILE A CA 1
ATOM 913 C C . ILE A 1 119 ? -10.333 1.642 3.877 1.00 88.31 119 ILE A C 1
ATOM 915 O O . ILE A 1 119 ? -10.306 2.369 2.884 1.00 88.31 119 ILE A O 1
ATOM 919 N N . ARG A 1 120 ? -9.229 1.134 4.439 1.00 88.62 120 ARG A N 1
ATOM 920 C CA . ARG A 1 120 ? -7.885 1.353 3.901 1.00 88.62 120 ARG A CA 1
ATOM 921 C C . ARG A 1 120 ? -7.772 0.852 2.463 1.00 88.62 120 ARG A C 1
ATOM 923 O O . ARG A 1 120 ? -7.342 1.609 1.607 1.00 88.62 120 ARG A O 1
ATOM 930 N N . GLU A 1 121 ? -8.200 -0.375 2.178 1.00 90.19 121 GLU A N 1
ATOM 931 C CA . GLU A 1 121 ? -8.113 -0.937 0.824 1.00 90.19 121 GLU A CA 1
ATOM 932 C C . GLU A 1 121 ? -8.920 -0.117 -0.198 1.00 90.19 121 GLU A C 1
ATOM 934 O O . GLU A 1 121 ? -8.458 0.135 -1.309 1.00 90.19 121 GLU A O 1
ATOM 939 N N . ARG A 1 122 ? -10.105 0.375 0.181 1.00 90.38 122 ARG A N 1
ATOM 940 C CA . ARG A 1 122 ? -10.908 1.266 -0.674 1.00 90.38 122 ARG A CA 1
ATOM 941 C C . ARG A 1 122 ? -10.238 2.619 -0.898 1.00 90.38 122 ARG A C 1
ATOM 943 O O . ARG A 1 122 ? -10.317 3.153 -2.004 1.00 90.38 122 ARG A O 1
ATOM 950 N N . ALA A 1 123 ? -9.599 3.173 0.132 1.00 88.19 123 ALA A N 1
ATOM 951 C CA . ALA A 1 123 ? -8.814 4.396 0.009 1.00 88.19 123 ALA A CA 1
ATOM 952 C C . ALA A 1 123 ? -7.605 4.178 -0.915 1.00 88.19 123 ALA A C 1
ATOM 954 O O . ALA A 1 123 ? -7.364 5.000 -1.796 1.00 88.19 123 ALA A O 1
ATOM 955 N N . ASP A 1 124 ? -6.920 3.038 -0.790 1.00 87.94 124 ASP A N 1
ATOM 956 C CA . ASP A 1 124 ? -5.801 2.644 -1.650 1.00 87.94 124 ASP A CA 1
ATOM 957 C C . ASP A 1 124 ? -6.244 2.537 -3.119 1.00 87.94 124 ASP A C 1
ATOM 959 O O . ASP A 1 124 ? -5.604 3.099 -4.006 1.00 87.94 124 ASP A O 1
ATOM 963 N N . GLN A 1 125 ? -7.380 1.886 -3.385 1.00 88.81 125 GLN A N 1
ATOM 964 C CA . GLN A 1 125 ? -7.943 1.764 -4.735 1.00 88.81 125 GLN A CA 1
ATOM 965 C C . GLN A 1 125 ? -8.340 3.119 -5.333 1.00 88.81 125 GLN A C 1
ATOM 967 O O . GLN A 1 125 ? -8.091 3.363 -6.513 1.00 88.81 125 GLN A O 1
ATOM 972 N N . ALA A 1 126 ? -8.935 4.011 -4.533 1.00 88.88 126 ALA A N 1
ATOM 973 C CA . ALA A 1 126 ? -9.250 5.367 -4.976 1.00 88.88 126 ALA A CA 1
ATOM 974 C C . ALA A 1 126 ? -7.976 6.151 -5.330 1.00 88.88 126 ALA A C 1
ATOM 976 O O . ALA A 1 126 ? -7.946 6.840 -6.344 1.00 88.88 126 ALA A O 1
ATOM 977 N N . CYS A 1 127 ? -6.918 5.976 -4.538 1.00 86.94 127 CYS A N 1
ATOM 978 C CA . CYS A 1 127 ? -5.618 6.599 -4.748 1.00 86.94 127 CYS A CA 1
ATOM 979 C C . CYS A 1 127 ? -4.962 6.134 -6.060 1.00 86.94 127 CYS A C 1
ATOM 981 O O . CYS A 1 127 ? -4.502 6.948 -6.857 1.00 86.94 127 CYS A O 1
ATOM 983 N N . VAL A 1 128 ? -4.979 4.824 -6.328 1.00 85.19 128 VAL A N 1
ATOM 984 C CA . VAL A 1 128 ? -4.426 4.243 -7.564 1.00 85.19 128 VAL A CA 1
ATOM 985 C C . VAL A 1 128 ? -5.221 4.664 -8.802 1.00 85.19 128 VAL A C 1
ATOM 987 O O . VAL A 1 128 ? -4.627 4.857 -9.857 1.00 85.19 128 VAL A O 1
ATOM 990 N N . ALA A 1 129 ? -6.542 4.819 -8.685 1.00 85.56 129 ALA A N 1
ATOM 991 C CA . ALA A 1 129 ? -7.385 5.260 -9.796 1.00 85.56 129 ALA A CA 1
ATOM 992 C C . ALA A 1 129 ? -7.146 6.728 -10.193 1.00 85.56 129 ALA A C 1
ATOM 994 O O . ALA A 1 129 ? -7.387 7.093 -11.341 1.00 85.56 129 ALA A O 1
ATOM 995 N N . GLU A 1 130 ? -6.700 7.560 -9.253 1.00 85.00 130 GLU A N 1
ATOM 996 C CA . GLU A 1 130 ? -6.425 8.980 -9.489 1.00 85.00 130 GLU A CA 1
ATOM 997 C C . GLU A 1 130 ? -4.990 9.235 -9.962 1.00 85.00 130 GLU A C 1
ATOM 999 O O . GLU A 1 130 ? -4.732 10.180 -10.709 1.00 85.00 130 GLU A O 1
ATOM 1004 N N . LEU A 1 131 ? -4.049 8.372 -9.569 1.00 82.31 131 LEU A N 1
ATOM 1005 C CA . LEU A 1 131 ? -2.659 8.487 -9.987 1.00 82.31 131 LEU A CA 1
ATOM 1006 C C . LEU A 1 131 ? -2.525 8.310 -11.509 1.00 82.31 131 LEU A C 1
ATOM 1008 O O . LEU A 1 131 ? -2.872 7.275 -12.077 1.00 82.31 131 LEU A O 1
ATOM 1012 N N . HIS A 1 132 ? -1.940 9.304 -12.178 1.00 78.44 132 HIS A N 1
ATOM 1013 C CA . HIS A 1 132 ? -1.639 9.229 -13.607 1.00 78.44 132 HIS A CA 1
ATOM 1014 C C . HIS A 1 132 ? -0.672 8.073 -13.931 1.00 78.44 132 HIS A C 1
ATOM 1016 O O . HIS A 1 132 ? 0.273 7.814 -13.182 1.00 78.44 132 HIS A O 1
ATOM 1022 N N . SER A 1 133 ? -0.832 7.424 -15.087 1.00 75.00 133 SER A N 1
ATOM 1023 C CA . SER A 1 133 ? -0.008 6.273 -15.502 1.00 75.00 133 SER A CA 1
ATOM 1024 C C . SER A 1 133 ? 1.482 6.592 -15.690 1.00 75.00 133 SER A C 1
ATOM 1026 O O . SER A 1 133 ? 2.309 5.687 -15.743 1.00 75.00 133 SER A O 1
ATOM 1028 N N . THR A 1 134 ? 1.832 7.874 -15.800 1.00 75.00 134 THR A N 1
ATOM 1029 C CA . THR A 1 134 ? 3.221 8.358 -15.935 1.00 75.00 134 THR A CA 1
ATOM 1030 C C . THR A 1 134 ? 3.928 8.517 -14.587 1.00 75.00 134 THR A C 1
ATOM 1032 O O . THR A 1 134 ? 5.112 8.839 -14.558 1.00 75.00 134 THR A O 1
ATOM 1035 N N . ASN A 1 135 ? 3.240 8.300 -13.462 1.00 74.81 135 ASN A N 1
ATOM 1036 C CA . ASN A 1 135 ? 3.858 8.444 -12.150 1.00 74.81 135 ASN A CA 1
ATOM 1037 C C . ASN A 1 135 ? 5.044 7.486 -11.975 1.00 74.81 135 ASN A C 1
ATOM 1039 O O . ASN A 1 135 ? 4.934 6.271 -12.154 1.00 74.81 135 ASN A O 1
ATOM 1043 N N . SER A 1 136 ? 6.170 8.050 -11.542 1.00 70.25 136 SER A N 1
ATOM 1044 C CA . SER A 1 136 ? 7.459 7.388 -11.313 1.00 70.25 136 SER A CA 1
ATOM 1045 C C . SER A 1 136 ? 7.369 6.105 -10.471 1.00 70.25 136 SER A C 1
ATOM 1047 O O . SER A 1 136 ? 8.126 5.149 -10.675 1.00 70.25 136 SER A O 1
ATOM 1049 N N . HIS A 1 137 ? 6.409 6.052 -9.547 1.00 68.06 137 HIS A N 1
ATOM 1050 C CA . HIS A 1 137 ? 6.179 4.928 -8.639 1.00 68.06 137 HIS A CA 1
ATOM 1051 C C . HIS A 1 137 ? 5.596 3.672 -9.303 1.00 68.06 137 HIS A C 1
ATOM 1053 O O . HIS A 1 137 ? 5.709 2.580 -8.748 1.00 68.06 137 HIS A O 1
ATOM 1059 N N . LEU A 1 138 ? 5.024 3.795 -10.502 1.00 69.25 138 LEU A N 1
ATOM 1060 C CA . LEU A 1 138 ? 4.445 2.674 -11.249 1.00 69.25 138 LEU A CA 1
ATOM 1061 C C . LEU A 1 138 ? 5.507 1.803 -11.938 1.00 69.25 138 LEU A C 1
ATOM 1063 O O . LEU A 1 138 ? 5.202 0.721 -12.430 1.00 69.25 138 LEU A O 1
ATOM 1067 N N . SER A 1 139 ? 6.771 2.241 -11.928 1.00 67.81 139 SER A N 1
ATOM 1068 C CA . SER A 1 139 ? 7.902 1.556 -12.569 1.00 67.81 139 SER A CA 1
ATOM 1069 C C . SER A 1 139 ? 8.302 0.221 -11.919 1.00 67.81 139 SER A C 1
ATOM 1071 O O . SER A 1 139 ? 9.178 -0.468 -12.438 1.00 67.81 139 SER A O 1
ATOM 1073 N N . GLY A 1 140 ? 7.705 -0.160 -10.781 1.00 70.31 140 GLY A N 1
ATOM 1074 C CA . GLY A 1 140 ? 7.929 -1.458 -10.124 1.00 70.31 140 GLY A CA 1
ATOM 1075 C C . GLY A 1 140 ? 9.349 -1.687 -9.583 1.00 70.31 140 GLY A C 1
ATOM 1076 O O . GLY A 1 140 ? 9.650 -2.772 -9.094 1.00 70.31 140 GLY A O 1
ATOM 1077 N N . SER A 1 141 ? 10.224 -0.677 -9.653 1.00 69.69 141 SER A N 1
ATOM 1078 C CA . SER A 1 141 ? 11.632 -0.761 -9.241 1.00 69.69 141 SER A CA 1
ATOM 1079 C C . SER A 1 141 ? 11.802 -0.795 -7.716 1.00 69.69 141 SER A C 1
ATOM 1081 O O . SER A 1 141 ? 12.651 -1.518 -7.190 1.00 69.69 141 SER A O 1
ATOM 1083 N N . LYS A 1 142 ? 10.985 -0.032 -6.974 1.00 71.62 142 LYS A N 1
ATOM 1084 C CA . LYS A 1 142 ? 11.055 0.032 -5.510 1.00 71.62 142 LYS A CA 1
ATOM 1085 C C . LYS A 1 142 ? 9.731 0.474 -4.893 1.00 71.62 142 LYS A C 1
ATOM 1087 O O . LYS A 1 142 ? 9.194 1.517 -5.247 1.00 71.62 142 LYS A O 1
ATOM 1092 N N . GLY A 1 143 ? 9.294 -0.276 -3.884 1.00 71.56 143 GLY A N 1
ATOM 1093 C CA . GLY A 1 143 ? 8.044 -0.023 -3.172 1.00 71.56 143 GLY A CA 1
ATOM 1094 C C . GLY A 1 143 ? 6.845 -0.675 -3.855 1.00 71.56 143 GLY A C 1
ATOM 1095 O O . GLY A 1 143 ? 6.860 -0.955 -5.049 1.00 71.56 143 GLY A O 1
ATOM 1096 N N . SER A 1 144 ? 5.822 -0.970 -3.065 1.00 81.94 144 SER A N 1
ATOM 1097 C CA . SER A 1 144 ? 4.525 -1.432 -3.550 1.00 81.94 144 SER A CA 1
ATOM 1098 C C . SER A 1 144 ? 3.538 -0.268 -3.573 1.00 81.94 144 SER A C 1
ATOM 1100 O O . SER A 1 144 ? 3.739 0.738 -2.892 1.00 81.94 144 SER A O 1
ATOM 1102 N N . PHE A 1 145 ? 2.438 -0.432 -4.311 1.00 81.25 145 PHE A N 1
ATOM 1103 C CA . PHE A 1 145 ? 1.321 0.522 -4.343 1.00 81.25 145 PHE A CA 1
ATOM 1104 C C . PHE A 1 145 ? 0.854 0.943 -2.947 1.00 81.25 145 PHE A C 1
ATOM 1106 O O . PHE A 1 145 ? 0.515 2.101 -2.733 1.00 81.25 145 PHE A O 1
ATOM 1113 N N . ILE A 1 146 ? 0.938 0.019 -1.988 1.00 84.75 146 ILE A N 1
ATOM 1114 C CA . ILE A 1 146 ? 0.563 0.248 -0.596 1.00 84.75 146 ILE A CA 1
ATOM 1115 C C . ILE A 1 146 ? 1.413 1.323 0.090 1.00 84.75 146 ILE A C 1
ATOM 1117 O O . ILE A 1 146 ? 0.929 2.020 0.967 1.00 84.75 146 ILE A O 1
ATOM 1121 N N . ASN A 1 147 ? 2.680 1.480 -0.299 1.00 85.81 147 ASN A N 1
ATOM 1122 C CA . ASN A 1 147 ? 3.557 2.470 0.317 1.00 85.81 147 ASN A CA 1
ATOM 1123 C C . ASN A 1 147 ? 3.169 3.873 -0.153 1.00 85.81 147 ASN A C 1
ATOM 1125 O O . ASN A 1 147 ? 3.141 4.806 0.638 1.00 85.81 147 ASN A O 1
ATOM 1129 N N . VAL A 1 148 ? 2.847 4.003 -1.442 1.00 84.12 148 VAL A N 1
ATOM 1130 C CA . VAL A 1 148 ? 2.420 5.271 -2.040 1.00 84.12 148 VAL A CA 1
ATOM 1131 C C . VAL A 1 148 ? 1.050 5.664 -1.500 1.00 84.12 148 VAL A C 1
ATOM 1133 O O . VAL A 1 148 ? 0.866 6.790 -1.053 1.00 84.12 148 VAL A O 1
ATOM 1136 N N . SER A 1 149 ? 0.105 4.726 -1.446 1.00 85.31 149 SER A N 1
ATOM 1137 C CA . SER A 1 149 ? -1.229 5.004 -0.917 1.00 85.31 149 SER A CA 1
ATOM 1138 C C . SER A 1 149 ? -1.217 5.356 0.574 1.00 85.31 149 SER A C 1
ATOM 1140 O O . SER A 1 149 ? -1.987 6.210 1.003 1.00 85.31 149 SER A O 1
ATOM 1142 N N . GLN A 1 150 ? -0.298 4.790 1.363 1.00 86.00 150 GLN A N 1
ATOM 1143 C CA . GLN A 1 150 ? -0.105 5.189 2.759 1.00 86.00 150 GLN A CA 1
ATOM 1144 C C . GLN A 1 150 ? 0.466 6.602 2.912 1.00 86.00 150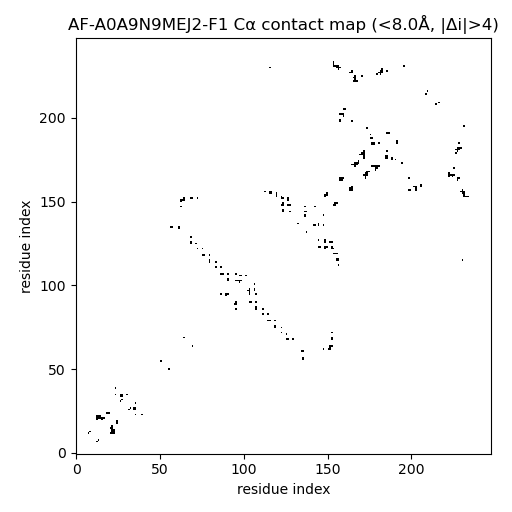 GLN A C 1
ATOM 1146 O O . GLN A 1 150 ? 0.152 7.266 3.898 1.00 86.00 150 GLN A O 1
ATOM 1151 N N . MET A 1 151 ? 1.276 7.059 1.952 1.00 86.81 151 MET A N 1
ATOM 1152 C CA . MET A 1 151 ? 1.811 8.423 1.933 1.00 86.81 151 MET A CA 1
ATOM 1153 C C . MET A 1 151 ? 0.766 9.455 1.479 1.00 86.81 151 MET A C 1
ATOM 1155 O O . MET A 1 151 ? 0.781 10.572 1.984 1.00 86.81 151 MET A O 1
ATOM 1159 N N . ILE A 1 152 ? -0.139 9.088 0.562 1.00 85.88 152 ILE A N 1
ATOM 1160 C CA . ILE A 1 152 ? -1.125 10.008 -0.037 1.00 85.88 152 ILE A CA 1
ATOM 1161 C C . ILE A 1 152 ? -2.477 9.990 0.699 1.00 85.88 152 ILE A C 1
ATOM 1163 O O . ILE A 1 152 ? -3.076 11.039 0.928 1.00 85.88 152 ILE A O 1
ATOM 1167 N N . ALA A 1 153 ? -2.999 8.806 1.037 1.00 85.12 153 ALA A N 1
ATOM 1168 C CA . ALA A 1 153 ? -4.357 8.630 1.551 1.00 85.12 153 ALA A CA 1
ATOM 1169 C C . ALA A 1 153 ? -4.393 8.471 3.078 1.00 85.12 153 ALA A C 1
ATOM 1171 O O . ALA A 1 153 ? -4.840 9.375 3.786 1.00 85.12 153 ALA A O 1
ATOM 1172 N N . CYS A 1 154 ? -3.975 7.311 3.598 1.00 82.75 154 CYS A N 1
ATOM 1173 C CA . CYS A 1 154 ? -3.907 7.061 5.039 1.00 82.75 154 CYS A CA 1
ATOM 1174 C C . CYS A 1 154 ? -3.035 5.844 5.378 1.00 82.75 154 CYS A C 1
ATOM 1176 O O . CYS A 1 154 ? -3.056 4.829 4.684 1.00 82.75 154 CYS A O 1
ATOM 1178 N N . VAL A 1 155 ? -2.339 5.896 6.516 1.00 80.62 155 VAL A N 1
ATOM 1179 C CA . VAL A 1 155 ? -1.495 4.790 7.009 1.00 80.62 155 VAL A CA 1
ATOM 1180 C C . VAL A 1 155 ? -2.332 3.578 7.461 1.00 80.62 155 VAL A C 1
ATOM 1182 O O . VAL A 1 155 ? -1.905 2.427 7.312 1.00 80.62 155 VAL A O 1
ATOM 1185 N N . GLY A 1 156 ? -3.546 3.832 7.963 1.00 78.25 156 GLY A N 1
ATOM 1186 C CA . GLY A 1 156 ? -4.474 2.824 8.480 1.00 78.25 156 GLY A CA 1
ATOM 1187 C C . GLY A 1 156 ? -4.185 2.393 9.924 1.00 78.25 156 GLY A C 1
ATOM 1188 O O . GLY A 1 156 ? -3.286 2.906 10.590 1.00 78.25 156 GLY A O 1
ATOM 1189 N N . GLN A 1 157 ? -4.978 1.445 10.429 1.00 75.75 157 GLN A N 1
ATOM 1190 C CA . GLN A 1 157 ? -4.820 0.903 11.782 1.00 75.75 157 GLN A CA 1
ATOM 1191 C C . GLN A 1 157 ? -3.517 0.100 11.910 1.00 75.75 157 GLN A C 1
ATOM 1193 O O . GLN A 1 157 ? -3.245 -0.790 11.106 1.00 75.75 157 GLN A O 1
ATOM 1198 N N . GLN A 1 158 ? -2.758 0.359 12.976 1.00 78.88 158 GLN A N 1
ATOM 1199 C CA . GLN A 1 158 ? -1.606 -0.457 13.363 1.00 78.88 158 GLN A CA 1
ATOM 1200 C C . GLN A 1 158 ? -2.026 -1.521 14.382 1.00 78.88 158 GLN A C 1
ATOM 1202 O O . GLN A 1 158 ? -2.759 -1.225 15.333 1.00 78.88 158 GLN A O 1
ATOM 1207 N N . ALA A 1 159 ? -1.559 -2.753 14.180 1.00 73.75 159 ALA A N 1
ATOM 1208 C CA . ALA A 1 159 ? -1.791 -3.876 15.081 1.00 73.75 159 ALA A CA 1
ATOM 1209 C C . ALA A 1 159 ? -0.476 -4.303 15.750 1.00 73.75 159 ALA A C 1
ATOM 1211 O O . ALA A 1 159 ? 0.544 -4.479 15.088 1.00 73.75 159 ALA A O 1
ATOM 1212 N N . LEU A 1 160 ? -0.520 -4.507 17.065 1.00 72.69 160 LEU A N 1
ATOM 1213 C CA . LEU A 1 160 ? 0.553 -5.077 17.870 1.00 72.69 160 LEU A CA 1
ATOM 1214 C C . LEU A 1 160 ? 0.204 -6.538 18.164 1.00 72.69 160 LEU A C 1
ATOM 1216 O O . LEU A 1 160 ? -0.788 -6.826 18.831 1.00 72.69 160 LEU A O 1
ATOM 1220 N N . ASN A 1 161 ? 1.012 -7.472 17.659 1.00 72.50 161 ASN A N 1
ATOM 1221 C CA . ASN A 1 161 ? 0.809 -8.913 17.857 1.00 72.50 161 ASN A CA 1
ATOM 1222 C C . ASN A 1 161 ? -0.618 -9.399 17.497 1.00 72.50 161 ASN A C 1
ATOM 1224 O O . ASN A 1 161 ? -1.233 -10.174 18.226 1.00 72.50 161 ASN A O 1
ATOM 1228 N N . GLY A 1 162 ? -1.180 -8.881 16.398 1.00 71.75 162 GLY A N 1
ATOM 1229 C CA . GLY A 1 162 ? -2.524 -9.231 15.919 1.00 71.75 162 GLY A CA 1
ATOM 1230 C C . GLY A 1 162 ? -3.686 -8.578 16.677 1.00 71.75 162 GLY A C 1
ATOM 1231 O O . GLY A 1 162 ? -4.831 -8.729 16.264 1.00 71.75 162 GLY A O 1
ATOM 1232 N N . LYS A 1 163 ? -3.413 -7.820 17.744 1.00 71.81 163 LYS A N 1
ATOM 1233 C CA . LYS A 1 163 ? -4.411 -7.039 18.484 1.00 71.81 163 LYS A CA 1
ATOM 1234 C C . LYS A 1 163 ? -4.137 -5.548 18.326 1.00 71.81 163 LYS A C 1
ATOM 1236 O O . LYS A 1 163 ? -3.061 -5.128 17.905 1.00 71.81 163 LYS A O 1
ATOM 1241 N N . ARG A 1 164 ? -5.122 -4.718 18.647 1.00 72.75 164 ARG A N 1
ATOM 1242 C CA . ARG A 1 164 ? -4.905 -3.270 18.745 1.00 72.75 164 ARG A CA 1
ATOM 1243 C C . ARG A 1 164 ? -4.137 -2.943 20.019 1.00 72.75 164 ARG A C 1
ATOM 1245 O O . ARG A 1 164 ? -3.915 -3.806 20.866 1.00 72.75 164 ARG A O 1
ATOM 1252 N N . VAL A 1 165 ? -3.671 -1.705 20.107 1.00 72.88 165 VAL A N 1
ATOM 1253 C CA . VAL A 1 165 ? -2.810 -1.236 21.194 1.00 72.88 165 VAL A CA 1
ATOM 1254 C C . VAL A 1 165 ? -3.490 -1.487 22.546 1.00 72.88 165 VAL A C 1
ATOM 1256 O O . VAL A 1 165 ? -4.587 -0.972 22.761 1.00 72.88 165 VAL A O 1
ATOM 1259 N N . PRO A 1 166 ? -2.879 -2.281 23.445 1.00 70.75 166 PRO A N 1
ATOM 1260 C CA . PRO A 1 166 ? -3.483 -2.598 24.731 1.00 70.75 166 PRO A CA 1
ATOM 1261 C C . PRO A 1 166 ? -3.449 -1.391 25.675 1.00 70.75 166 PRO A C 1
ATOM 1263 O O . PRO A 1 166 ? -2.650 -0.463 25.518 1.00 70.75 166 PRO A O 1
ATOM 1266 N N . ASN A 1 167 ? -4.284 -1.430 26.712 1.00 71.12 167 ASN A N 1
ATOM 1267 C CA . ASN A 1 167 ? -4.234 -0.441 27.782 1.00 71.12 167 ASN A CA 1
ATOM 1268 C C . ASN A 1 167 ? -3.003 -0.672 28.659 1.00 71.12 167 ASN A C 1
ATOM 1270 O O . ASN A 1 167 ? -2.942 -1.636 29.417 1.00 71.12 167 ASN A O 1
ATOM 1274 N N . GLY A 1 168 ? -2.019 0.220 28.543 1.00 69.75 168 GLY A N 1
ATOM 1275 C CA . GLY A 1 168 ? -0.820 0.217 29.384 1.00 69.75 168 GLY A CA 1
ATOM 1276 C C . GLY A 1 168 ? -0.996 0.927 30.731 1.00 69.75 168 GLY A C 1
ATOM 1277 O O . GLY A 1 168 ? -0.128 0.818 31.591 1.00 69.75 168 GLY A O 1
ATOM 1278 N N . PHE A 1 169 ? -2.101 1.652 30.927 1.00 74.81 169 PHE A N 1
ATOM 1279 C CA . PHE A 1 169 ? -2.427 2.387 32.152 1.00 74.81 169 PHE A CA 1
ATOM 1280 C C . PHE A 1 169 ? -3.802 1.966 32.689 1.00 74.81 169 PHE A C 1
ATOM 1282 O O . PHE A 1 169 ? -4.517 1.208 32.038 1.00 74.81 169 PHE A O 1
ATOM 1289 N N . ASP A 1 170 ? -4.190 2.497 33.857 1.00 75.50 170 ASP A N 1
ATOM 1290 C CA . ASP A 1 170 ? -5.495 2.275 34.501 1.00 75.50 170 ASP A CA 1
ATOM 1291 C C . ASP A 1 170 ? -6.681 2.535 33.545 1.00 75.50 170 ASP A C 1
ATOM 1293 O O . ASP A 1 170 ? -7.148 3.668 33.390 1.00 75.50 170 ASP A O 1
ATOM 1297 N N . ASN A 1 171 ? -7.122 1.465 32.872 1.00 72.19 171 ASN A N 1
ATOM 1298 C CA . ASN A 1 171 ? -8.194 1.427 31.876 1.00 72.19 171 ASN A CA 1
ATOM 1299 C C . ASN A 1 171 ? -8.062 2.478 30.752 1.00 72.19 171 ASN A C 1
ATOM 1301 O O . ASN A 1 171 ? -9.053 3.095 30.345 1.00 72.19 171 ASN A O 1
ATOM 1305 N N . ARG A 1 172 ? -6.829 2.717 30.278 1.00 70.19 172 ARG A N 1
ATOM 1306 C CA . ARG A 1 172 ? -6.529 3.603 29.135 1.00 70.19 172 ARG A CA 1
ATOM 1307 C C . ARG A 1 172 ? -5.180 3.288 28.487 1.00 70.19 172 ARG A C 1
ATOM 1309 O O . ARG A 1 172 ? -4.273 2.776 29.144 1.00 70.19 172 ARG A O 1
ATOM 1316 N N . SER A 1 173 ? -5.015 3.659 27.217 1.00 68.56 173 SER A N 1
ATOM 1317 C CA . SER A 1 173 ? -3.754 3.452 26.487 1.00 68.56 173 SER A CA 1
ATOM 1318 C C . SER A 1 173 ? -2.699 4.529 26.765 1.00 68.56 173 SER A C 1
ATOM 1320 O O . SER A 1 173 ? -1.523 4.200 26.866 1.00 68.56 173 SER A O 1
ATOM 1322 N N . LEU A 1 174 ? -3.100 5.795 26.938 1.00 71.88 174 LEU A N 1
ATOM 1323 C CA . LEU A 1 174 ? -2.211 6.908 27.302 1.00 71.88 174 LEU A CA 1
ATOM 1324 C C . LEU A 1 174 ? -2.810 7.775 28.421 1.00 71.88 174 LEU A C 1
ATOM 1326 O O . LEU A 1 174 ? -4.036 7.855 28.535 1.00 71.88 174 LEU A O 1
ATOM 1330 N N . PRO A 1 175 ? -1.979 8.502 29.198 1.00 73.94 175 PRO A N 1
ATOM 1331 C CA . PRO A 1 175 ? -2.445 9.404 30.254 1.00 73.94 175 PRO A CA 1
ATOM 1332 C C . PRO A 1 175 ? -3.339 10.549 29.761 1.00 73.94 175 PRO A C 1
ATOM 1334 O O . PRO A 1 175 ? -4.172 11.031 30.527 1.00 73.94 175 PRO A O 1
ATOM 1337 N N . HIS A 1 176 ? -3.183 10.957 28.496 1.00 72.12 176 HIS A N 1
ATOM 1338 C CA . HIS A 1 176 ? -3.980 12.008 27.853 1.00 72.12 176 HIS A CA 1
ATOM 1339 C C . HIS A 1 176 ? -5.429 11.587 27.573 1.00 72.12 176 HIS A C 1
ATOM 1341 O O . HIS A 1 176 ? -6.297 12.440 27.406 1.00 72.12 176 HIS A O 1
ATOM 1347 N N . HIS A 1 177 ? -5.717 10.284 27.543 1.00 67.62 177 HIS A N 1
ATOM 1348 C CA . HIS A 1 177 ? -7.072 9.787 27.351 1.00 67.62 177 HIS A CA 1
ATOM 1349 C C . HIS A 1 177 ? -7.835 9.723 28.678 1.00 67.62 177 HIS A C 1
ATOM 1351 O O . HIS A 1 177 ? -7.290 9.378 29.737 1.00 67.62 177 HIS A O 1
ATOM 1357 N N . TYR A 1 178 ? -9.133 10.023 28.613 1.00 67.44 178 TYR A N 1
ATOM 1358 C CA . TYR A 1 178 ? -10.037 9.809 29.738 1.00 67.44 178 TYR A CA 1
ATOM 1359 C C . TYR A 1 178 ? -10.124 8.313 30.062 1.00 67.44 178 TYR A C 1
ATOM 1361 O O . TYR A 1 178 ? -10.047 7.466 29.167 1.00 67.44 178 TYR A O 1
ATOM 1369 N N . ARG A 1 179 ? -10.298 7.978 31.344 1.00 68.69 179 ARG A N 1
ATOM 1370 C CA . ARG A 1 179 ? -10.467 6.582 31.776 1.00 68.69 179 ARG A CA 1
ATOM 1371 C C . ARG A 1 179 ? -11.707 5.986 31.110 1.00 68.69 179 ARG A C 1
ATOM 1373 O O . ARG A 1 179 ? -12.758 6.627 31.112 1.00 68.69 179 ARG A O 1
ATOM 1380 N N . GLY A 1 180 ? -11.567 4.798 30.523 1.00 63.72 180 GLY A N 1
ATOM 1381 C CA . GLY A 1 180 ? -12.660 4.129 29.811 1.00 63.72 180 GLY A CA 1
ATOM 1382 C C . GLY A 1 180 ? -13.202 4.925 28.617 1.00 63.72 180 GLY A C 1
ATOM 1383 O O . GLY A 1 180 ? -14.389 4.839 28.311 1.00 63.72 180 GLY A O 1
ATOM 1384 N N . SER A 1 181 ? -12.380 5.768 27.979 1.00 54.19 181 SER A N 1
ATOM 1385 C CA . SER A 1 181 ? -12.811 6.479 26.774 1.00 54.19 181 SER A CA 1
ATOM 1386 C C . SER A 1 181 ? -12.952 5.520 25.595 1.00 54.19 181 SER A C 1
ATOM 1388 O O . SER A 1 181 ? -11.970 5.041 25.045 1.00 54.19 181 SER A O 1
ATOM 1390 N N . THR A 1 182 ? -14.198 5.292 25.183 1.00 54.25 182 THR A N 1
ATOM 1391 C CA . THR A 1 182 ? -14.547 4.704 23.886 1.00 54.25 182 THR A CA 1
ATOM 1392 C C . THR A 1 182 ? -14.192 5.677 22.749 1.00 54.25 182 THR A C 1
ATOM 1394 O O . THR A 1 182 ? -14.031 6.879 22.987 1.00 54.25 182 THR A O 1
ATOM 1397 N N . VAL A 1 183 ? -14.108 5.151 21.520 1.00 48.50 183 VAL A N 1
ATOM 1398 C CA . VAL A 1 183 ? -13.732 5.786 20.232 1.00 48.50 183 VAL A CA 1
ATOM 1399 C C . VAL A 1 183 ? -14.115 7.272 20.075 1.00 48.50 183 VAL A C 1
ATOM 1401 O O . VAL A 1 183 ? -13.329 8.051 19.537 1.00 48.50 183 VAL A O 1
ATOM 1404 N N . ASP A 1 184 ? -15.260 7.701 20.604 1.00 33.66 184 ASP A N 1
ATOM 1405 C CA . ASP A 1 184 ? -15.772 9.072 20.477 1.00 33.66 184 ASP A CA 1
ATOM 1406 C C . ASP A 1 184 ? -15.110 10.101 21.416 1.00 33.66 184 ASP A C 1
ATOM 1408 O O . ASP A 1 184 ? -15.083 11.297 21.121 1.00 33.66 184 ASP A O 1
ATOM 1412 N N . LYS A 1 185 ? -14.552 9.671 22.557 1.00 36.75 185 LYS A N 1
ATOM 1413 C CA . LYS A 1 185 ? -14.005 10.579 23.588 1.00 36.75 185 LYS A CA 1
ATOM 1414 C C . LYS A 1 185 ? -12.527 10.918 23.398 1.00 36.75 185 LYS A C 1
ATOM 1416 O O . LYS A 1 185 ? -12.063 11.898 23.977 1.00 36.75 185 LYS A O 1
ATOM 1421 N N . ALA A 1 186 ? -11.790 10.161 22.586 1.00 43.41 186 ALA A N 1
ATOM 1422 C CA . ALA A 1 186 ? -10.391 10.475 22.289 1.00 43.41 186 ALA A CA 1
ATOM 1423 C C . ALA A 1 186 ? -10.217 11.568 21.234 1.00 43.41 186 ALA A C 1
ATOM 1425 O O . ALA A 1 186 ? -9.215 12.274 21.288 1.00 43.41 186 ALA A O 1
ATOM 1426 N N . LYS A 1 187 ? -11.198 11.766 20.338 1.00 38.62 187 LYS A N 1
ATOM 1427 C CA . LYS A 1 187 ? -11.180 12.873 19.365 1.00 38.62 187 LYS A CA 1
ATOM 1428 C C . LYS A 1 187 ? -11.161 14.252 20.039 1.00 38.62 187 LYS A C 1
ATOM 1430 O O . LYS A 1 187 ? -10.616 15.193 19.487 1.00 38.62 187 LYS A O 1
ATOM 1435 N N . LYS A 1 188 ? -11.704 14.370 21.259 1.00 36.38 188 LYS A N 1
ATOM 1436 C CA . LYS A 1 188 ? -11.760 15.634 22.020 1.00 36.38 188 LYS A CA 1
ATOM 1437 C C . LYS A 1 188 ? -10.453 16.024 22.715 1.00 36.38 188 LYS A C 1
ATOM 1439 O O . LYS A 1 188 ? -10.379 17.107 23.286 1.00 36.38 188 LYS A O 1
ATOM 1444 N N . CYS A 1 189 ? -9.435 15.165 22.710 1.00 41.72 189 CYS A N 1
ATOM 1445 C CA . CYS A 1 189 ? -8.134 15.499 23.272 1.00 41.72 189 CYS A CA 1
ATOM 1446 C C . CYS A 1 189 ? -7.189 15.857 22.120 1.00 41.72 189 CYS A C 1
ATOM 1448 O O . CYS A 1 189 ? -6.827 14.978 21.340 1.00 41.72 189 CYS A O 1
ATOM 1450 N N . GLY A 1 190 ? -6.736 17.114 22.034 1.00 46.28 190 GLY A N 1
ATOM 1451 C CA . GLY A 1 190 ? -5.774 17.610 21.027 1.00 46.28 190 GLY A CA 1
ATOM 1452 C C . GLY A 1 190 ? -4.407 16.893 20.985 1.00 46.28 190 GLY A C 1
ATOM 1453 O O . GLY A 1 190 ? -3.493 17.321 20.290 1.00 46.28 190 GLY A O 1
ATOM 1454 N N . SER A 1 191 ? -4.257 15.781 21.712 1.00 51.12 191 SER A N 1
ATOM 1455 C CA . SER A 1 191 ? -3.105 14.874 21.730 1.00 51.12 191 SER A CA 1
ATOM 1456 C C . SER A 1 191 ? -3.168 13.771 20.653 1.00 51.12 191 SER A C 1
ATOM 1458 O O . SER A 1 191 ? -2.259 12.946 20.564 1.00 51.12 191 SER A O 1
ATOM 1460 N N . GLY A 1 192 ? -4.201 13.745 19.797 1.00 59.03 192 GLY A N 1
ATOM 1461 C CA . GLY A 1 192 ? -4.381 12.708 18.766 1.00 59.03 192 GLY A CA 1
ATOM 1462 C C . GLY A 1 192 ? -3.144 12.468 17.885 1.00 59.03 192 GLY A C 1
ATOM 1463 O O . GLY A 1 192 ? -2.793 11.319 17.634 1.00 59.03 192 GLY A O 1
ATOM 1464 N N . ARG A 1 193 ? -2.417 13.535 17.517 1.00 63.41 193 ARG A N 1
ATOM 1465 C CA . ARG A 1 193 ? -1.166 13.471 16.730 1.00 63.41 193 ARG A CA 1
ATOM 1466 C C . ARG A 1 193 ? -0.006 12.796 17.479 1.00 63.41 193 ARG A C 1
ATOM 1468 O O . ARG A 1 193 ? 0.745 12.021 16.893 1.00 63.41 193 ARG A O 1
ATOM 1475 N N . ALA A 1 194 ? 0.132 13.059 18.778 1.00 65.31 194 ALA A N 1
ATOM 1476 C CA . ALA A 1 194 ? 1.193 12.473 19.597 1.00 65.31 194 ALA A CA 1
ATOM 1477 C C . ALA A 1 194 ? 0.925 10.991 19.893 1.00 65.31 194 ALA A C 1
ATOM 1479 O O . ALA A 1 194 ? 1.836 10.166 19.817 1.00 65.31 194 ALA A O 1
ATOM 1480 N N . TYR A 1 195 ? -0.336 10.641 20.172 1.00 71.75 195 TYR A N 1
ATOM 1481 C CA . TYR A 1 195 ? -0.756 9.244 20.300 1.00 71.75 195 TYR A CA 1
ATOM 1482 C C . TYR A 1 195 ? -0.493 8.473 19.012 1.00 71.75 195 TYR A C 1
ATOM 1484 O O . TYR A 1 195 ? 0.065 7.377 19.042 1.00 71.75 195 TYR A O 1
ATOM 1492 N N . ALA A 1 196 ? -0.837 9.095 17.887 1.00 70.50 196 ALA A N 1
ATOM 1493 C CA . ALA A 1 196 ? -0.620 8.543 16.573 1.00 70.50 196 ALA A CA 1
ATOM 1494 C C . ALA A 1 196 ? 0.855 8.155 16.346 1.00 70.50 196 ALA A C 1
ATOM 1496 O O . ALA A 1 196 ? 1.196 6.991 16.119 1.00 70.50 196 ALA A O 1
ATOM 1497 N N . PHE A 1 197 ? 1.746 9.125 16.523 1.00 76.69 197 PHE A N 1
ATOM 1498 C CA . PHE A 1 197 ? 3.183 8.914 16.394 1.00 76.69 197 PHE A CA 1
ATOM 1499 C C . PHE A 1 197 ? 3.723 7.824 17.341 1.00 76.69 197 PHE A C 1
ATOM 1501 O O . PHE A 1 197 ? 4.558 6.996 16.959 1.00 76.69 197 PHE A O 1
ATOM 1508 N N . TRP A 1 198 ? 3.227 7.786 18.581 1.00 78.88 198 TRP A N 1
ATOM 1509 C CA . TRP A 1 198 ? 3.639 6.787 19.566 1.00 78.88 198 TRP A CA 1
ATOM 1510 C C . TRP A 1 198 ? 3.264 5.359 19.145 1.00 78.88 198 TRP A C 1
ATOM 1512 O O . TRP A 1 198 ? 4.114 4.468 19.194 1.00 78.88 198 TRP A O 1
ATOM 1522 N N . ILE A 1 199 ? 2.031 5.135 18.676 1.00 76.12 199 ILE A N 1
ATOM 1523 C CA . ILE A 1 199 ? 1.589 3.807 18.217 1.00 76.12 199 ILE A CA 1
ATOM 1524 C C . ILE A 1 199 ? 2.418 3.335 17.027 1.00 76.12 199 ILE A C 1
ATOM 1526 O O . ILE A 1 199 ? 2.824 2.172 16.983 1.00 76.12 199 ILE A O 1
ATOM 1530 N N . GLU A 1 200 ? 2.665 4.219 16.064 1.00 78.19 200 GLU A N 1
ATOM 1531 C CA . GLU A 1 200 ? 3.460 3.892 14.885 1.00 78.19 200 GLU A CA 1
ATOM 1532 C C . GLU A 1 200 ? 4.877 3.470 15.289 1.00 78.19 200 GLU A C 1
ATOM 1534 O O . GLU A 1 200 ? 5.359 2.411 14.884 1.00 78.19 200 GLU A O 1
ATOM 1539 N N . THR A 1 201 ? 5.493 4.216 16.207 1.00 80.25 201 THR A N 1
ATOM 1540 C CA . THR A 1 201 ? 6.810 3.882 16.762 1.00 80.25 201 THR A CA 1
ATOM 1541 C C . THR A 1 201 ? 6.803 2.523 17.476 1.00 80.25 201 THR A C 1
ATOM 1543 O O . THR A 1 201 ? 7.714 1.709 17.290 1.00 80.25 201 THR A O 1
ATOM 1546 N N . CYS A 1 202 ? 5.765 2.227 18.266 1.00 78.06 202 CYS A N 1
ATOM 1547 C CA . CYS A 1 202 ? 5.599 0.928 18.922 1.00 78.06 202 CYS A CA 1
ATOM 1548 C C . CYS A 1 202 ? 5.439 -0.223 17.916 1.00 78.06 202 CYS A C 1
ATOM 1550 O O . CYS A 1 202 ? 6.052 -1.279 18.095 1.00 78.06 202 CYS A O 1
ATOM 1552 N N . SER A 1 203 ? 4.659 -0.015 16.851 1.00 79.06 203 SER A N 1
ATOM 1553 C CA . SER A 1 203 ? 4.455 -0.985 15.767 1.00 79.06 203 SER A CA 1
ATOM 1554 C C . SER A 1 203 ? 5.768 -1.288 15.040 1.00 79.06 203 SER A C 1
ATOM 1556 O O . SER A 1 203 ? 6.161 -2.452 14.910 1.00 79.06 203 SER A O 1
ATOM 1558 N N . ILE A 1 204 ? 6.522 -0.245 14.679 1.00 82.56 204 ILE A N 1
ATOM 1559 C CA . ILE A 1 204 ? 7.843 -0.366 14.048 1.00 82.56 204 ILE A CA 1
ATOM 1560 C C . ILE A 1 204 ? 8.798 -1.156 14.945 1.00 82.56 204 ILE A C 1
ATOM 1562 O O . ILE A 1 204 ? 9.446 -2.096 14.477 1.00 82.56 204 ILE A O 1
ATOM 1566 N N . ARG A 1 205 ? 8.851 -0.840 16.244 1.00 79.69 205 ARG A N 1
ATOM 1567 C CA . ARG A 1 205 ? 9.706 -1.558 17.197 1.00 79.69 205 ARG A CA 1
ATOM 1568 C C . ARG A 1 205 ? 9.330 -3.037 17.306 1.00 79.69 205 ARG A C 1
ATOM 1570 O O . ARG A 1 205 ? 10.218 -3.886 17.318 1.00 79.69 205 ARG A O 1
ATOM 1577 N N . CYS A 1 206 ? 8.038 -3.366 17.344 1.00 76.75 206 CYS A N 1
ATOM 1578 C CA . CYS A 1 206 ? 7.566 -4.754 17.347 1.00 76.75 206 CYS A CA 1
ATOM 1579 C C . CYS A 1 206 ? 8.006 -5.504 16.075 1.00 76.75 206 CYS A C 1
ATOM 1581 O O . CYS A 1 206 ? 8.507 -6.631 16.151 1.00 76.75 206 CYS A O 1
ATOM 1583 N N . GLY A 1 207 ? 7.909 -4.852 14.913 1.00 78.25 207 GLY A N 1
ATOM 1584 C CA . GLY A 1 207 ? 8.397 -5.388 13.642 1.00 78.25 207 GLY A CA 1
ATOM 1585 C C . GLY A 1 207 ? 9.915 -5.604 13.619 1.00 78.25 207 GLY A C 1
ATOM 1586 O O . GLY A 1 207 ? 10.380 -6.644 13.151 1.00 78.25 207 GLY A O 1
ATOM 1587 N N . GLN A 1 208 ? 10.694 -4.667 14.166 1.00 79.06 208 GLN A N 1
ATOM 1588 C CA . GLN A 1 208 ? 12.152 -4.794 14.291 1.00 79.06 208 GLN A CA 1
ATOM 1589 C C . GLN A 1 208 ? 12.552 -5.960 15.200 1.00 79.06 208 GLN A C 1
ATOM 1591 O O . GLN A 1 208 ? 13.430 -6.743 14.838 1.00 79.06 208 GLN A O 1
ATOM 1596 N N . ILE A 1 209 ? 11.879 -6.113 16.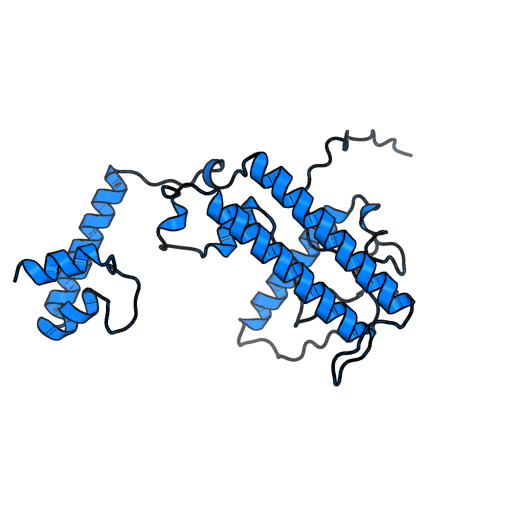344 1.00 78.81 209 ILE A N 1
ATOM 1597 C CA . ILE A 1 209 ? 12.099 -7.238 17.263 1.00 78.81 209 ILE A CA 1
ATOM 1598 C C . ILE A 1 209 ? 11.762 -8.560 16.568 1.00 78.81 209 ILE A C 1
ATOM 1600 O O . ILE A 1 209 ? 12.558 -9.490 16.618 1.00 78.81 209 ILE A O 1
ATOM 1604 N N . SER A 1 210 ? 10.639 -8.626 15.849 1.00 75.75 210 SER A N 1
ATOM 1605 C CA . SER A 1 210 ? 10.207 -9.840 15.138 1.00 75.75 210 SER A CA 1
ATOM 1606 C C . SER A 1 210 ? 11.186 -10.282 14.042 1.00 75.75 210 SER A C 1
ATOM 1608 O O . SER A 1 210 ? 11.298 -11.472 13.757 1.00 75.75 210 SER A O 1
ATOM 1610 N N . ARG A 1 211 ? 11.908 -9.338 13.423 1.00 73.94 211 ARG A N 1
ATOM 1611 C CA . ARG A 1 211 ? 12.949 -9.625 12.419 1.00 73.94 211 ARG A CA 1
ATOM 1612 C C . ARG A 1 211 ? 14.302 -9.980 13.033 1.00 73.94 211 ARG A C 1
ATOM 1614 O O . ARG A 1 211 ? 15.167 -10.495 12.330 1.00 73.94 211 ARG A O 1
ATOM 1621 N N . SER A 1 212 ? 14.504 -9.700 14.316 1.00 66.25 212 SER A N 1
ATOM 1622 C CA . SER A 1 212 ? 15.750 -10.005 15.002 1.00 66.25 212 SER A CA 1
ATOM 1623 C C . SER A 1 212 ? 15.758 -11.452 15.490 1.00 66.25 212 SER A C 1
ATOM 1625 O O . SER A 1 212 ? 14.995 -11.837 16.371 1.00 66.25 212 SER A O 1
ATOM 1627 N N . HIS A 1 213 ? 16.673 -12.264 14.957 1.00 56.44 213 HIS A N 1
ATOM 1628 C CA . HIS A 1 213 ? 16.883 -13.649 15.397 1.00 56.44 213 HIS A CA 1
ATOM 1629 C C . HIS A 1 213 ? 17.462 -13.780 16.820 1.00 56.44 213 HIS A C 1
ATOM 1631 O O . HIS A 1 213 ? 17.605 -14.898 17.306 1.00 56.44 213 HIS A O 1
ATOM 1637 N N . HIS A 1 214 ? 17.800 -12.668 17.484 1.00 49.06 214 HIS A N 1
ATOM 1638 C CA . HIS A 1 214 ? 18.530 -12.659 18.756 1.00 49.06 214 HIS A CA 1
ATOM 1639 C C . HIS A 1 214 ? 17.661 -12.353 19.990 1.00 49.06 214 HIS A C 1
ATOM 1641 O O . HIS A 1 214 ? 18.171 -12.374 21.106 1.00 49.06 214 HIS A O 1
ATOM 1647 N N . TRP A 1 215 ? 16.362 -12.075 19.825 1.00 41.12 215 TRP A N 1
ATOM 1648 C CA . TRP A 1 215 ? 15.481 -11.766 20.957 1.00 41.12 215 TRP A CA 1
ATOM 1649 C C . TRP A 1 215 ? 14.606 -12.961 21.358 1.00 41.12 215 TRP A C 1
ATOM 1651 O O . TRP A 1 215 ? 14.054 -13.642 20.487 1.00 41.12 215 TRP A O 1
ATOM 1661 N N . PRO A 1 216 ? 14.438 -13.227 22.668 1.00 38.91 216 PRO A N 1
ATOM 1662 C CA . PRO A 1 216 ? 13.512 -14.247 23.136 1.00 38.91 216 PRO A CA 1
ATOM 1663 C C . PRO A 1 216 ? 12.088 -13.906 22.678 1.00 38.91 216 PRO A C 1
ATOM 1665 O O . PRO A 1 216 ? 11.584 -12.812 22.924 1.00 38.91 216 PRO A O 1
ATOM 1668 N N . ARG A 1 217 ? 11.423 -14.867 22.022 1.00 39.97 217 ARG A N 1
ATOM 1669 C CA . ARG A 1 217 ? 10.075 -14.724 21.431 1.00 39.97 217 ARG A CA 1
ATOM 1670 C C . ARG A 1 217 ? 8.936 -14.583 22.457 1.00 39.97 217 ARG A C 1
ATOM 1672 O O . ARG A 1 217 ? 7.779 -14.536 22.061 1.00 39.97 217 ARG A O 1
ATOM 1679 N N . ASN A 1 218 ? 9.248 -14.505 23.750 1.00 32.09 218 ASN A N 1
ATOM 1680 C CA . ASN A 1 218 ? 8.277 -14.361 24.833 1.00 32.09 218 ASN A CA 1
ATOM 1681 C C . ASN A 1 218 ? 8.380 -12.966 25.453 1.00 32.09 218 ASN A C 1
ATOM 1683 O O . ASN A 1 218 ? 8.938 -12.792 26.532 1.00 32.09 218 ASN A O 1
ATOM 1687 N N . ILE A 1 219 ? 7.816 -11.969 24.774 1.00 34.72 219 ILE A N 1
ATOM 1688 C CA . ILE A 1 219 ? 7.385 -10.732 25.433 1.00 34.72 219 ILE A CA 1
ATOM 1689 C C . ILE A 1 219 ? 5.860 -10.776 25.457 1.00 34.72 219 ILE A C 1
ATOM 1691 O O . ILE A 1 219 ? 5.179 -10.259 24.575 1.00 34.72 219 ILE A O 1
ATOM 1695 N N . THR A 1 220 ? 5.322 -11.463 26.461 1.00 28.91 220 THR A N 1
ATOM 1696 C CA . THR A 1 220 ? 3.895 -11.429 26.772 1.00 28.91 220 THR A CA 1
ATOM 1697 C C . THR A 1 220 ? 3.640 -10.137 27.538 1.00 28.91 220 THR A C 1
ATOM 1699 O O . THR A 1 22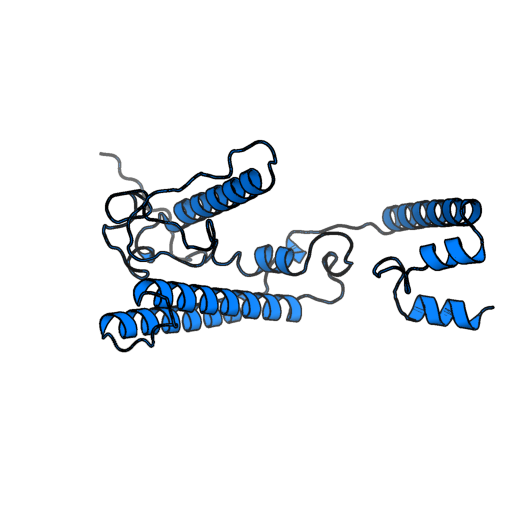0 ? 3.959 -10.042 28.720 1.00 28.91 220 THR A O 1
ATOM 1702 N N . LEU A 1 221 ? 3.095 -9.115 26.876 1.00 29.11 221 LEU A N 1
ATOM 1703 C CA . LEU A 1 221 ? 2.513 -7.979 27.591 1.00 29.11 221 LEU A CA 1
ATOM 1704 C C . LEU A 1 221 ? 1.237 -8.487 28.276 1.00 29.11 221 LEU A C 1
ATOM 1706 O O . LEU A 1 221 ? 0.187 -8.605 27.649 1.00 29.11 221 LEU A O 1
ATOM 1710 N N . THR A 1 222 ? 1.341 -8.863 29.551 1.00 24.36 222 THR A N 1
ATOM 1711 C CA . THR A 1 222 ? 0.192 -9.228 30.384 1.00 24.36 222 THR A CA 1
ATOM 1712 C C . THR A 1 222 ? -0.583 -7.960 30.729 1.00 24.36 222 THR A C 1
ATOM 1714 O O . THR A 1 222 ? -0.220 -7.235 31.651 1.00 24.36 222 THR A O 1
ATOM 1717 N N . GLY A 1 223 ? -1.630 -7.675 29.957 1.00 27.64 223 GLY A N 1
ATOM 1718 C CA . GLY A 1 223 ? -2.554 -6.568 30.186 1.00 27.64 223 GLY A CA 1
ATOM 1719 C C . GLY A 1 223 ? -3.990 -7.037 29.985 1.00 27.64 223 GLY A C 1
ATOM 1720 O O . GLY A 1 223 ? -4.373 -7.408 28.879 1.00 27.64 223 GLY A O 1
ATOM 1721 N N . SER A 1 224 ? -4.751 -7.062 31.078 1.00 25.95 224 SER A N 1
ATOM 1722 C CA . SER A 1 224 ? -6.174 -7.402 31.125 1.00 25.95 224 SER A CA 1
ATOM 1723 C C . SER A 1 224 ? -7.003 -6.503 30.197 1.00 25.95 224 SER A C 1
ATOM 1725 O O . SER A 1 224 ? -6.746 -5.307 30.080 1.00 25.95 224 SER A O 1
ATOM 1727 N N . SER A 1 225 ? -8.004 -7.121 29.565 1.00 31.42 225 SER A N 1
ATOM 1728 C CA . SER A 1 225 ? -9.031 -6.583 28.660 1.00 31.42 225 SER A CA 1
ATOM 1729 C C . SER A 1 225 ? -9.530 -5.169 28.985 1.00 31.42 225 SER A C 1
ATOM 1731 O O . SER A 1 225 ? -9.806 -4.902 30.158 1.00 31.42 225 SER A O 1
ATOM 1733 N N . ARG A 1 226 ? -9.745 -4.342 27.939 1.00 31.55 226 ARG A N 1
ATOM 1734 C CA . ARG A 1 226 ? -10.956 -3.510 27.676 1.00 31.55 226 ARG A CA 1
ATOM 1735 C C . ARG A 1 226 ? -10.694 -2.362 26.671 1.00 31.55 226 ARG A C 1
ATOM 1737 O O . ARG A 1 226 ? -10.052 -1.396 27.046 1.00 31.55 226 ARG A O 1
ATOM 1744 N N . GLU A 1 227 ? -11.260 -2.467 25.462 1.00 36.41 227 GLU A N 1
ATOM 1745 C CA . GLU A 1 227 ? -11.873 -1.397 24.620 1.00 36.41 227 GLU A CA 1
ATOM 1746 C C . GLU A 1 227 ? -11.077 -0.122 24.168 1.00 36.41 227 GLU A C 1
ATOM 1748 O O . GLU A 1 227 ? -10.098 0.266 24.797 1.00 36.41 227 GLU A O 1
ATOM 1753 N N . PRO A 1 228 ? -11.431 0.539 23.028 1.00 40.97 228 PRO A N 1
ATOM 1754 C CA . PRO A 1 228 ? -10.472 0.743 21.918 1.00 40.97 228 PRO A CA 1
ATOM 1755 C C . PRO A 1 228 ? -10.168 2.195 21.470 1.00 40.97 228 PRO A C 1
ATOM 1757 O O . PRO A 1 228 ? -11.039 3.051 21.592 1.00 40.97 228 PRO A O 1
ATOM 1760 N N . LEU A 1 229 ? -9.035 2.446 20.759 1.00 32.88 229 LEU A N 1
ATOM 1761 C CA . LEU A 1 229 ? -8.772 3.715 20.020 1.00 32.88 229 LEU A CA 1
ATOM 1762 C C . LEU A 1 229 ? -8.105 3.654 18.610 1.00 32.88 229 LEU A C 1
ATOM 1764 O O . LEU A 1 229 ? -7.126 2.949 18.378 1.00 32.88 229 LEU A O 1
ATOM 1768 N N . LEU A 1 230 ? -8.785 4.368 17.692 1.00 37.06 230 LEU A N 1
ATOM 1769 C CA . LEU A 1 230 ? -8.558 4.975 16.351 1.00 37.06 230 LEU A CA 1
ATOM 1770 C C . LEU A 1 230 ? -7.697 4.359 15.216 1.00 37.06 230 LEU A C 1
ATOM 1772 O O . LEU A 1 230 ? -6.505 4.095 15.363 1.00 37.06 230 LEU A O 1
ATOM 1776 N N . ALA A 1 231 ? -8.313 4.359 14.019 1.00 29.89 231 ALA A N 1
ATOM 1777 C CA . ALA A 1 231 ? -7.658 4.506 12.716 1.00 29.89 231 ALA A CA 1
ATOM 1778 C C . ALA A 1 231 ? -7.277 5.978 12.472 1.00 29.89 231 ALA A C 1
ATOM 1780 O O . ALA A 1 231 ? -7.947 6.889 12.953 1.00 29.89 231 ALA A O 1
ATOM 1781 N N . PHE A 1 232 ? -6.165 6.202 11.775 1.00 41.59 232 PHE A N 1
ATOM 1782 C CA . PHE A 1 232 ? -5.503 7.503 11.730 1.00 41.59 232 PHE A CA 1
ATOM 1783 C C . PHE A 1 232 ? -6.045 8.411 10.637 1.00 41.59 232 PHE A C 1
ATOM 1785 O O . PHE A 1 232 ? -6.121 8.037 9.467 1.00 41.59 232 PHE A O 1
ATOM 1792 N N . GLU A 1 233 ? -6.314 9.642 11.042 1.00 33.34 233 GLU A N 1
ATOM 1793 C CA . GLU A 1 233 ? -6.679 10.762 10.200 1.00 33.34 233 GLU A CA 1
ATOM 1794 C C . GLU A 1 233 ? -5.606 11.847 10.392 1.00 33.34 233 GLU A C 1
ATOM 1796 O O . GLU A 1 233 ? -5.437 12.367 11.493 1.00 33.34 233 GLU A O 1
ATOM 1801 N N . LEU A 1 234 ? -4.846 12.160 9.337 1.00 27.70 234 LEU A N 1
ATOM 1802 C CA . LEU A 1 234 ? -4.193 13.462 9.188 1.00 27.70 234 LEU A CA 1
ATOM 1803 C C . LEU A 1 234 ? -5.210 14.366 8.484 1.00 27.70 234 LEU A C 1
ATOM 1805 O O . LEU A 1 234 ? -5.163 14.539 7.270 1.00 27.70 234 LEU A O 1
ATOM 1809 N N . VAL A 1 235 ? -6.209 14.844 9.222 1.00 33.03 235 VAL A N 1
ATOM 1810 C CA . VAL A 1 235 ? -6.984 16.012 8.795 1.00 33.03 235 VAL A CA 1
ATOM 1811 C C . VAL A 1 235 ? -6.390 17.194 9.534 1.00 33.03 235 VAL A C 1
ATOM 1813 O O . VAL A 1 235 ? -6.350 17.215 10.764 1.00 33.03 235 VAL A O 1
ATOM 1816 N N . GLU A 1 236 ? -5.854 18.141 8.771 1.00 27.52 236 GLU A N 1
ATOM 1817 C CA . GLU A 1 236 ? -5.683 19.498 9.265 1.00 27.52 236 GLU A CA 1
ATOM 1818 C C . GLU A 1 236 ? -7.080 20.028 9.584 1.00 27.52 236 GLU A C 1
ATOM 1820 O O . GLU A 1 236 ? -7.900 20.200 8.683 1.00 27.52 236 GLU A O 1
ATOM 1825 N N . ASP A 1 237 ? -7.376 20.223 10.868 1.00 26.08 237 ASP A N 1
ATOM 1826 C CA . ASP A 1 237 ? -8.544 20.995 11.276 1.00 26.08 237 ASP A CA 1
ATOM 1827 C C . ASP A 1 237 ? -8.259 22.467 10.927 1.00 26.08 237 ASP A C 1
ATOM 1829 O O . ASP A 1 237 ? -7.337 23.055 11.502 1.00 26.08 237 ASP A O 1
ATOM 1833 N N . PRO A 1 238 ? -9.029 23.112 10.030 1.00 31.36 238 PRO A N 1
ATOM 1834 C CA . PRO A 1 238 ? -8.830 24.523 9.691 1.00 31.36 238 PRO A CA 1
ATOM 1835 C C . PRO A 1 238 ? -9.188 25.486 10.842 1.00 31.36 238 PRO A C 1
ATOM 1837 O O . PRO A 1 238 ? -9.097 26.700 10.676 1.00 31.36 238 PRO A O 1
ATOM 1840 N N . SER A 1 239 ? -9.594 24.974 12.011 1.00 30.53 239 SER A N 1
ATOM 1841 C CA . SER A 1 239 ? -9.934 25.758 13.206 1.00 30.53 239 SER A CA 1
ATOM 1842 C C . SER A 1 239 ? -8.845 25.795 14.287 1.00 30.53 239 SER A C 1
ATOM 1844 O O . SER A 1 239 ? -9.073 26.397 15.335 1.00 30.53 239 SER A O 1
ATOM 1846 N N . ASP A 1 240 ? -7.678 25.177 14.075 1.00 31.95 240 ASP A N 1
ATOM 1847 C CA . ASP A 1 240 ? -6.570 25.175 15.046 1.00 31.95 240 ASP A CA 1
ATOM 1848 C C . ASP A 1 240 ? -5.783 26.507 14.958 1.00 31.95 240 ASP A C 1
ATOM 1850 O O . ASP A 1 240 ? -4.621 26.563 14.558 1.00 31.95 240 ASP A O 1
ATOM 1854 N N . THR A 1 241 ? -6.432 27.635 15.279 1.00 30.64 241 THR A N 1
ATOM 1855 C CA . THR A 1 241 ? -5.707 28.891 15.537 1.00 30.64 241 THR A CA 1
ATOM 1856 C C . THR A 1 241 ? -4.894 28.727 16.822 1.00 30.64 241 THR A C 1
ATOM 1858 O O . THR A 1 241 ? -5.461 28.256 17.812 1.00 30.64 241 THR A O 1
ATOM 1861 N N . PRO A 1 242 ? -3.611 29.133 16.871 1.00 32.59 242 PRO A N 1
ATOM 1862 C CA . PRO A 1 242 ? -2.787 28.971 18.062 1.00 32.59 242 PRO A CA 1
ATOM 1863 C C . PRO A 1 242 ? -3.366 29.805 19.210 1.00 32.59 242 PRO A C 1
ATOM 1865 O O . PRO A 1 242 ? -3.218 31.026 19.259 1.00 32.59 242 PRO A O 1
ATOM 1868 N N . GLY A 1 243 ? -4.059 29.130 20.128 1.00 32.44 243 GLY A N 1
ATOM 1869 C CA . GLY A 1 243 ? -4.568 29.720 21.355 1.00 32.44 243 GLY A CA 1
ATOM 1870 C C . GLY A 1 243 ? -3.410 30.256 22.189 1.00 32.44 243 GLY A C 1
ATOM 1871 O O . GLY A 1 243 ? -2.466 29.536 22.513 1.00 32.44 243 GLY A O 1
ATOM 1872 N N . THR A 1 244 ? -3.484 31.540 22.521 1.00 28.38 244 THR A N 1
ATOM 1873 C CA . THR A 1 244 ? -2.559 32.246 23.405 1.00 28.38 244 THR A CA 1
ATOM 1874 C C . THR A 1 244 ? -2.417 31.508 24.736 1.00 28.38 244 THR A C 1
ATOM 1876 O O . THR A 1 244 ? -3.363 31.443 25.522 1.00 28.38 244 THR A O 1
ATOM 1879 N N . TYR A 1 245 ? -1.227 30.964 24.992 1.00 29.61 245 TYR A N 1
ATOM 1880 C CA . TYR A 1 245 ? -0.827 30.480 26.310 1.00 29.61 245 TYR A CA 1
ATOM 1881 C C . TYR A 1 245 ? -0.767 31.673 27.268 1.00 29.61 245 TYR A C 1
ATOM 1883 O O . TYR A 1 245 ? 0.038 32.582 27.072 1.00 29.61 245 TYR A O 1
ATOM 1891 N N . ASN A 1 246 ? -1.616 31.669 28.294 1.00 27.22 246 ASN A N 1
ATOM 1892 C CA . ASN A 1 246 ? -1.536 32.615 29.400 1.00 27.22 246 ASN A CA 1
ATOM 1893 C C . ASN A 1 246 ? -0.827 31.903 30.565 1.00 27.22 246 ASN A C 1
ATOM 1895 O O . ASN A 1 246 ? -1.370 30.914 31.066 1.00 27.22 246 ASN A O 1
ATOM 1899 N N . PRO A 1 247 ? 0.393 32.310 30.950 1.00 33.72 247 PRO A N 1
ATOM 1900 C CA . PRO A 1 247 ? 1.101 31.684 32.055 1.00 33.72 247 PRO A CA 1
ATOM 1901 C C . PRO A 1 247 ? 0.520 32.163 33.391 1.00 33.72 247 PRO A C 1
ATOM 1903 O O . PRO A 1 247 ? 0.357 33.364 33.606 1.00 33.72 247 PRO A O 1
ATOM 1906 N N . ILE A 1 248 ? 0.231 31.213 34.281 1.00 35.62 248 ILE A N 1
ATOM 1907 C CA . ILE A 1 248 ? 0.169 31.429 35.732 1.00 35.62 248 ILE A CA 1
ATOM 1908 C C . ILE A 1 248 ? 1.345 30.663 36.326 1.00 35.62 248 ILE A C 1
ATOM 1910 O O . ILE A 1 248 ? 1.524 29.494 35.905 1.00 35.62 248 ILE A O 1
#

Foldseek 3Di:
DPPVVVVLVVVVQPDDDPLPNHPLNVCCVPVNDVRSVVVVVVVVVVVVVVCVVVPDDDDVVLLEDDPVLVVVLVVLVVVLVVVLVVLVVCVVVVNDDDDPPDDSQVRSQVVNLVSQVVSLVVSLVSVVVPRDPPRPVVPPPDDDSSVSSCSRRNVTAFAQPNGHQACPDQCHVDPQFDRVDAAVRVVPRPCLVVVVVVSVVVSVVSVVQVPDPPDDPDPPPPGDDDHDYDIDDPDDDPPPDPPDDDDD

Organism: NCBI:txid467358

Radius of gyration: 24.97 Å; Cα contacts (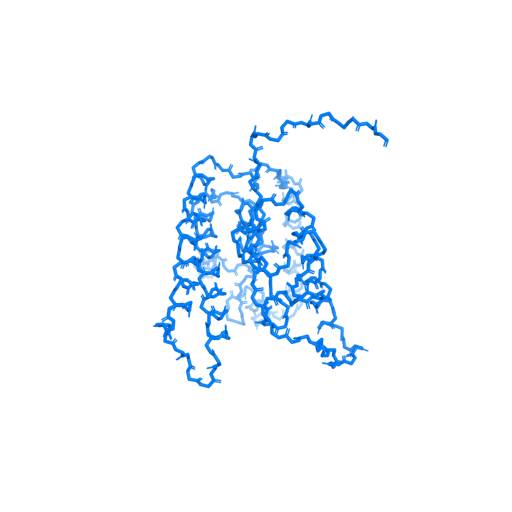8 Å, |Δi|>4): 178; chains: 1; bounding box: 57×54×71 Å

Mean predicted aligned error: 12.9 Å

Nearest PDB structures (foldseek):
  5xog-assembly1_A  TM=9.117E-01  e=2.621E-10  Komagataella phaffii GS115
  6bqf-assembly1_A  TM=9.055E-01  e=2.269E-09  Saccharomyces cerevisiae S288C
  3k1f-assembly1_A  TM=8.732E-01  e=1.708E-09  Saccharomyces cerevisiae
  8qeq-assembly1_A  TM=8.961E-01  e=3.014E-09  Sus scrofa domesticus
  8oev-assembly1_A  TM=8.955E-01  e=1.964E-08  Sus scrofa

Secondary structure (DSSP, 8-state):
-HHHHHHHHHTT-SS-SSTTT-HHHHHHHHH-HHHHHHHHHHHHHHHHHHHHHH-----GGGGPPPHHHHHHHHHHHHHHHHHHHHHHHHHHTT---PPTTS-HHHHHHHHHHHHHHHHHHHHHHHHHHHS-TT-GGGGSSS--HHHHHHHHT------BTTBPPP--BTTBSSTTSPTT--HHHHTTSTTHHHHHHHHHHHHHHHHHHHH-TTS-S--------------------TT---------

Sequence (248 aa):
MSGWINDFFAAGHLGSGGKGGNIFYVILRDFGKEFSIKAMWRLARLTSSYLMNSGFSIGIGDVTPGEELVKRKNALLTDGYQKCQEYIRQTAQGKLQCQPGCSAEETLEAIILKELSVIRERADQACVAELHSTNSHLSGSKGSFINVSQMIACVGQQALNGKRVPNGFDNRSLPHHYRGSTVDKAKKCGSGRAYAFWIETCSIRCGQISRSHHWPRNITLTGSSREPLLAFELVEDPSDTPGTYNPI

Solvent-accessible surface area (backbone atoms only — not comparable to full-atom values): 15384 Å² total; per-residue (Å²): 126,70,65,67,54,53,57,48,62,72,66,68,29,86,73,70,61,64,91,87,52,24,59,67,51,52,39,34,72,78,63,30,66,72,55,34,54,53,50,53,53,52,48,53,52,51,52,51,54,47,47,70,74,71,60,85,79,87,58,71,74,82,49,54,66,53,72,67,56,52,53,52,44,53,51,51,50,52,54,50,52,53,52,48,52,48,53,53,52,32,50,77,69,67,69,58,83,56,46,92,97,46,53,64,66,58,31,50,52,53,52,46,54,50,52,51,51,51,52,41,52,54,42,38,51,53,46,59,72,68,52,61,89,82,45,74,70,73,70,68,83,68,73,56,74,67,59,56,25,35,69,45,70,44,78,42,67,73,58,51,94,90,36,63,81,65,44,78,46,86,60,23,64,50,91,84,45,57,70,70,43,47,66,78,58,49,75,78,35,96,53,53,68,60,54,50,55,50,52,53,52,52,41,51,49,53,52,53,52,73,71,40,92,86,58,79,91,78,79,78,83,88,58,78,88,76,86,55,84,75,66,62,76,94,68,84,64,94,77,75,66,87,74,81,84,76,89,129

pLDDT: mean 71.23, std 19.82, range [24.36, 94.5]